Protein AF-A0AAN0M0V1-F1 (afdb_monomer_lite)

pLDDT: mean 94.38, std 4.89, range [58.16, 98.81]

Secondary structure (DSSP, 8-state):
-HHHIIIIIS--TT--SS-HHIIIIIHHHHHHHHHHHTTTTS-HHHHHHHHHHHHHH--TTPPTT-TTTTS--TTSTTSSHHHHHHHHHHHHHHHHHHT-HHHHHHHHHHHHGGGSPB-TTS-GGG---EEBTTS-EEETTTEE-IIIIIHHHHHHHHHHHHHHTTSTT--TTHHHHHHHIIIIIIGGGEETTEEPGGG-GGGGGSSS-THHHHHHHHHHHHHHHTTS-HHHHHHHHHHHHHHHT-TT----GGG-S-HHHHHHHHHHHH-TTS----SS-TT-EEEEGGGTEEEEE-SSEEEEEE---SSS-S---BTTBSTT-TTTTTTEEEEEETTS-GGGTSSHHHHHHS-GGG-TT------

Radius of gyration: 21.12 Å; chains: 1; bounding box: 50×57×55 Å

Structure (mmCIF, N/CA/C/O backbone):
data_AF-A0AAN0M0V1-F1
#
_entry.id   AF-A0AAN0M0V1-F1
#
loop_
_atom_site.group_PDB
_atom_site.id
_atom_site.type_symbol
_atom_site.label_atom_id
_atom_site.label_alt_id
_atom_site.label_comp_id
_atom_site.label_asym_id
_atom_site.label_entity_id
_atom_site.label_seq_id
_atom_site.pdbx_PDB_ins_code
_atom_site.Cartn_x
_atom_site.Cartn_y
_atom_site.Cartn_z
_atom_site.occupancy
_atom_site.B_iso_or_equiv
_atom_site.auth_seq_id
_atom_site.auth_comp_id
_atom_site.auth_asym_id
_atom_site.auth_atom_id
_atom_site.pdbx_PDB_model_num
ATOM 1 N N . MET A 1 1 ? 29.432 -3.070 -9.412 1.00 85.31 1 MET A N 1
ATOM 2 C CA . MET A 1 1 ? 28.165 -3.267 -10.153 1.00 85.31 1 MET A CA 1
ATOM 3 C C . MET A 1 1 ? 28.370 -4.119 -11.397 1.00 85.31 1 MET A C 1
ATOM 5 O O . MET A 1 1 ? 27.655 -5.103 -11.531 1.00 85.31 1 MET A O 1
ATOM 9 N N . SER A 1 2 ? 29.389 -3.843 -12.218 1.00 86.25 2 SER A N 1
ATOM 10 C CA . SER A 1 2 ? 29.684 -4.599 -13.449 1.00 86.25 2 SER A CA 1
ATOM 11 C C . SER A 1 2 ? 29.797 -6.113 -13.242 1.00 86.25 2 SER A C 1
ATOM 13 O O . SER A 1 2 ? 29.196 -6.871 -13.982 1.00 86.25 2 SER A O 1
ATOM 15 N N . TRP A 1 3 ? 30.439 -6.584 -12.164 1.00 92.12 3 TRP A N 1
ATOM 16 C CA . TRP A 1 3 ? 30.499 -8.029 -11.888 1.00 92.12 3 TRP A CA 1
ATOM 17 C C . TRP A 1 3 ? 29.115 -8.681 -11.708 1.00 92.12 3 TRP A C 1
ATOM 19 O O . TRP A 1 3 ? 28.883 -9.760 -12.244 1.00 92.12 3 TRP A O 1
ATOM 29 N N . ILE A 1 4 ? 28.187 -8.034 -10.986 1.00 89.31 4 ILE A N 1
ATOM 30 C CA . ILE A 1 4 ? 26.823 -8.561 -10.800 1.00 89.31 4 ILE A CA 1
ATOM 31 C C . ILE A 1 4 ? 26.070 -8.528 -12.130 1.00 89.31 4 ILE A C 1
ATOM 33 O O . ILE A 1 4 ? 25.460 -9.529 -12.506 1.00 89.31 4 ILE A O 1
ATOM 37 N N . HIS A 1 5 ? 26.157 -7.398 -12.838 1.00 86.88 5 HIS A N 1
ATOM 38 C CA . HIS A 1 5 ? 25.586 -7.226 -14.169 1.00 86.88 5 HIS A CA 1
ATOM 39 C C . HIS A 1 5 ? 26.026 -8.370 -15.094 1.00 86.88 5 HIS A C 1
ATOM 41 O O . HIS A 1 5 ? 25.202 -9.148 -15.572 1.00 86.88 5 HIS A O 1
ATOM 47 N N . ASP A 1 6 ? 27.335 -8.572 -15.223 1.00 88.38 6 ASP A N 1
ATOM 48 C CA . ASP A 1 6 ? 27.910 -9.485 -16.202 1.00 88.38 6 ASP A CA 1
ATOM 49 C C . ASP A 1 6 ? 27.754 -10.962 -15.855 1.00 88.38 6 ASP A C 1
ATOM 51 O O . ASP A 1 6 ? 27.831 -11.810 -16.747 1.00 88.38 6 ASP A O 1
ATOM 55 N N . LYS A 1 7 ? 27.604 -11.296 -14.571 1.00 88.88 7 LYS A N 1
ATOM 56 C CA . LYS A 1 7 ? 27.510 -12.688 -14.115 1.00 88.88 7 LYS A CA 1
ATOM 57 C C . LYS A 1 7 ? 26.082 -13.161 -13.883 1.00 88.88 7 LYS A C 1
ATOM 59 O O . LYS A 1 7 ? 25.850 -14.358 -14.015 1.00 88.88 7 LYS A O 1
ATOM 64 N N . TYR A 1 8 ? 25.153 -12.268 -13.537 1.00 87.44 8 TYR A N 1
ATOM 65 C CA . TYR A 1 8 ? 23.827 -12.671 -13.049 1.00 87.44 8 TYR A CA 1
ATOM 66 C C . TYR A 1 8 ? 22.642 -11.967 -13.708 1.00 87.44 8 TYR A C 1
ATOM 68 O O . TYR A 1 8 ? 21.514 -12.423 -13.497 1.00 87.44 8 TYR A O 1
ATOM 76 N N . LEU A 1 9 ? 22.862 -10.857 -14.423 1.00 87.94 9 LEU A N 1
ATOM 77 C CA . LEU A 1 9 ? 21.776 -10.019 -14.950 1.00 87.94 9 LEU A CA 1
ATOM 78 C C . LEU A 1 9 ? 21.810 -9.848 -16.473 1.00 87.94 9 LEU A C 1
ATOM 80 O O . LEU A 1 9 ? 20.766 -9.639 -17.068 1.00 87.94 9 LEU A O 1
ATOM 84 N N . LYS A 1 10 ? 22.976 -9.927 -17.122 1.00 85.31 10 LYS A N 1
ATOM 85 C CA . LYS A 1 10 ? 23.071 -9.643 -18.562 1.00 85.31 10 LYS A CA 1
ATOM 86 C C . LYS A 1 10 ? 22.408 -10.692 -19.459 1.00 85.31 10 LYS A C 1
ATOM 88 O O . LYS A 1 10 ? 22.041 -10.373 -20.581 1.00 85.31 10 LYS A O 1
ATOM 93 N N . ASP A 1 11 ? 22.321 -11.944 -19.003 1.00 87.06 11 ASP A N 1
ATOM 94 C CA . ASP A 1 11 ? 21.683 -13.021 -19.764 1.00 87.06 11 ASP A CA 1
ATOM 95 C C . ASP A 1 11 ? 20.179 -12.982 -19.502 1.00 87.06 11 ASP A C 1
ATOM 97 O O . ASP A 1 11 ? 19.660 -13.574 -18.549 1.00 87.06 11 ASP A O 1
ATOM 101 N N . THR A 1 12 ? 19.494 -12.192 -20.319 1.00 86.62 12 THR A N 1
ATOM 102 C CA . THR A 1 12 ? 18.047 -12.039 -20.260 1.00 86.62 12 THR A CA 1
ATOM 103 C C . THR A 1 12 ? 17.357 -13.146 -21.058 1.00 86.62 12 THR A C 1
ATOM 105 O O . THR A 1 12 ? 16.286 -13.580 -20.652 1.00 86.62 12 THR A O 1
ATOM 108 N N . ASP A 1 13 ? 17.959 -13.701 -22.110 1.00 83.94 13 ASP A N 1
ATOM 109 C CA . ASP A 1 13 ? 17.337 -14.728 -22.966 1.00 83.94 13 ASP A CA 1
ATOM 110 C C . ASP A 1 13 ? 16.922 -15.989 -22.193 1.00 83.94 13 ASP A C 1
ATOM 112 O O . ASP A 1 13 ? 15.852 -16.550 -22.436 1.00 83.94 13 ASP A O 1
ATOM 116 N N . SER A 1 14 ? 17.699 -16.375 -21.178 1.00 78.44 14 SER A N 1
ATOM 117 C CA . SER A 1 14 ? 17.381 -17.496 -20.278 1.00 78.44 14 SER A CA 1
ATOM 118 C C . SER A 1 14 ? 16.131 -17.278 -19.398 1.00 78.44 14 SER A C 1
ATOM 120 O O . SER A 1 14 ? 15.669 -18.202 -18.727 1.00 78.44 14 SER A O 1
ATOM 122 N N . GLY A 1 15 ? 15.563 -16.069 -19.388 1.00 75.50 15 GLY A N 1
ATOM 123 C CA . GLY A 1 15 ? 14.381 -15.702 -18.612 1.00 75.50 15 GLY A CA 1
ATOM 124 C C . GLY A 1 15 ? 14.623 -15.579 -17.111 1.00 75.50 15 GLY A C 1
ATOM 125 O O . GLY A 1 15 ? 15.706 -15.204 -16.659 1.00 75.50 15 GLY A O 1
ATOM 126 N N . TYR A 1 16 ? 13.578 -15.820 -16.314 1.00 76.25 16 TYR A N 1
ATOM 127 C CA . TYR A 1 16 ? 13.668 -15.704 -14.861 1.00 76.25 16 TYR A CA 1
ATOM 128 C C . TYR A 1 16 ? 14.221 -16.982 -14.236 1.00 76.25 16 TYR A C 1
ATOM 130 O O . TYR A 1 16 ? 13.683 -18.070 -14.421 1.00 76.25 16 TYR A O 1
ATOM 138 N N . TYR A 1 17 ? 15.229 -16.831 -13.380 1.00 73.81 17 TYR A N 1
ATOM 139 C CA . TYR A 1 17 ? 15.487 -17.810 -12.32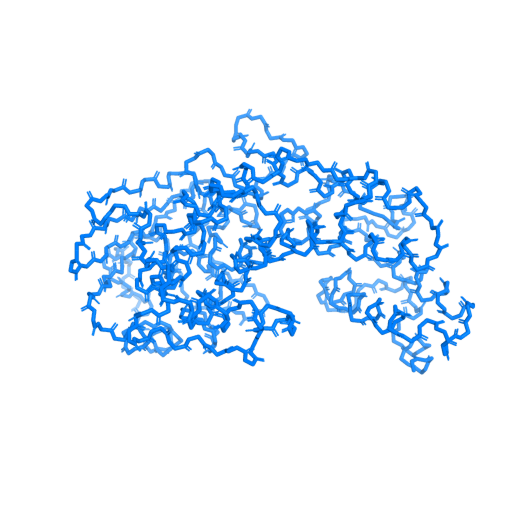9 1.00 73.81 17 TYR A CA 1
ATOM 140 C C . TYR A 1 17 ? 14.749 -17.389 -11.053 1.00 73.81 17 TYR A C 1
ATOM 142 O O . TYR A 1 17 ? 14.994 -16.294 -10.538 1.00 73.81 17 TYR A O 1
ATOM 150 N N . GLY A 1 18 ? 13.883 -18.262 -10.530 1.00 82.25 18 GLY A N 1
ATOM 151 C CA . GLY A 1 18 ? 13.120 -18.018 -9.305 1.00 82.25 18 GLY A CA 1
ATOM 152 C C . GLY A 1 18 ? 11.852 -17.189 -9.532 1.00 82.25 18 GLY A C 1
ATOM 153 O O . GLY A 1 18 ? 11.089 -17.449 -10.455 1.00 82.25 18 GLY A O 1
ATOM 154 N N . ASN A 1 19 ? 11.595 -16.222 -8.650 1.00 86.88 19 ASN A N 1
ATOM 155 C CA . ASN A 1 19 ? 10.392 -15.388 -8.687 1.00 86.88 19 ASN A CA 1
ATOM 156 C C . ASN A 1 19 ? 10.568 -14.209 -9.667 1.00 86.88 19 ASN A C 1
ATOM 158 O O . ASN A 1 19 ? 11.545 -13.466 -9.551 1.00 86.88 19 ASN A O 1
ATOM 162 N N . TRP A 1 20 ? 9.604 -14.011 -10.577 1.00 91.06 20 TRP A N 1
ATOM 163 C CA . TRP A 1 20 ? 9.549 -12.883 -11.523 1.00 91.06 20 TRP A CA 1
ATOM 164 C C . TRP A 1 20 ? 9.753 -11.530 -10.824 1.00 91.06 20 TRP A C 1
ATOM 166 O O . TRP A 1 20 ? 10.524 -10.696 -11.298 1.00 91.06 20 TRP A O 1
ATOM 176 N N . TYR A 1 21 ? 9.182 -11.369 -9.621 1.00 93.19 21 TYR A N 1
ATOM 177 C CA . TYR A 1 21 ? 9.270 -10.147 -8.820 1.00 93.19 21 TYR A CA 1
ATOM 178 C C . TYR A 1 21 ? 10.719 -9.703 -8.610 1.00 93.19 21 TYR A C 1
ATOM 180 O O . TYR A 1 21 ? 11.032 -8.516 -8.674 1.00 93.19 21 TYR A O 1
ATOM 188 N N . SER A 1 22 ? 11.639 -10.644 -8.380 1.00 92.00 22 SER A N 1
ATOM 189 C CA . SER A 1 22 ? 13.050 -10.316 -8.168 1.00 92.00 22 SER A CA 1
ATOM 190 C C . SER A 1 22 ? 13.689 -9.675 -9.401 1.00 92.00 22 SER A C 1
ATOM 192 O O . SER A 1 22 ? 14.596 -8.863 -9.243 1.00 92.00 22 SER A O 1
ATOM 194 N N . ARG A 1 23 ? 13.236 -10.032 -10.606 1.00 91.62 23 ARG A N 1
ATOM 195 C CA . ARG A 1 23 ? 13.814 -9.596 -11.884 1.00 91.62 23 ARG A CA 1
ATOM 196 C C . ARG A 1 23 ? 13.124 -8.360 -12.452 1.00 91.62 23 ARG A C 1
ATOM 198 O O . ARG A 1 23 ? 13.817 -7.521 -13.008 1.00 91.62 23 ARG A O 1
ATOM 205 N N . GLU A 1 24 ? 11.818 -8.218 -12.246 1.00 94.19 24 GLU A N 1
ATOM 206 C CA . GLU A 1 24 ? 11.030 -7.083 -12.757 1.00 94.19 24 GLU A CA 1
ATOM 207 C C . GLU A 1 24 ? 10.951 -5.906 -11.782 1.00 94.19 24 GLU A C 1
ATOM 209 O O . GLU A 1 24 ? 10.851 -4.757 -12.203 1.00 94.19 24 GLU A O 1
ATOM 214 N N . ILE A 1 25 ? 11.033 -6.173 -10.475 1.00 95.62 25 ILE A N 1
ATOM 215 C CA . ILE A 1 25 ? 10.789 -5.165 -9.436 1.00 95.62 25 ILE A CA 1
ATOM 216 C C . ILE A 1 25 ? 11.978 -5.065 -8.479 1.00 95.62 25 ILE A C 1
ATOM 218 O O . ILE A 1 25 ? 12.648 -4.036 -8.407 1.00 95.62 25 ILE A O 1
ATOM 222 N N . GLY A 1 26 ? 12.296 -6.149 -7.768 1.00 94.62 26 GLY A N 1
ATOM 223 C CA . GLY A 1 26 ? 13.250 -6.138 -6.658 1.00 94.62 26 GLY A CA 1
ATOM 224 C C . GLY A 1 26 ? 14.658 -5.669 -7.038 1.00 94.62 26 GLY A C 1
ATOM 225 O O . GLY A 1 26 ? 15.184 -4.734 -6.428 1.00 94.62 26 GLY A O 1
ATOM 226 N N . VAL A 1 27 ? 15.289 -6.304 -8.032 1.00 93.81 27 VAL A N 1
ATOM 227 C CA . VAL A 1 27 ? 16.611 -5.879 -8.522 1.00 93.81 27 VAL A CA 1
ATOM 228 C C . VAL A 1 27 ? 16.529 -4.516 -9.218 1.00 93.81 27 VAL A C 1
ATOM 230 O O . VAL A 1 27 ? 17.313 -3.644 -8.827 1.00 93.81 27 VAL A O 1
ATOM 233 N N . PRO A 1 28 ? 15.592 -4.270 -10.160 1.00 94.94 28 PRO A N 1
ATOM 234 C CA . PRO A 1 28 ? 15.507 -2.983 -10.840 1.00 94.94 28 PRO A CA 1
ATOM 235 C C . PRO A 1 28 ? 15.353 -1.780 -9.913 1.00 94.94 28 PRO A C 1
ATOM 237 O O . PRO A 1 28 ? 16.072 -0.799 -10.074 1.00 94.94 28 PRO A O 1
ATOM 240 N N . MET A 1 29 ? 14.500 -1.865 -8.890 1.00 95.06 29 MET A N 1
ATOM 241 C CA . MET A 1 29 ? 14.311 -0.768 -7.938 1.00 95.06 29 MET A CA 1
ATOM 242 C C . MET A 1 29 ? 15.585 -0.424 -7.162 1.00 95.06 29 MET A C 1
ATOM 244 O O . MET A 1 29 ? 15.839 0.745 -6.872 1.00 95.06 29 MET A O 1
ATOM 248 N N . ASN A 1 30 ? 16.381 -1.425 -6.781 1.00 94.75 30 ASN A N 1
ATOM 249 C CA . ASN A 1 30 ? 17.639 -1.181 -6.077 1.00 94.75 30 ASN A CA 1
ATOM 250 C C . ASN A 1 30 ? 18.708 -0.644 -7.030 1.00 94.75 30 ASN A C 1
ATOM 252 O O . ASN A 1 30 ? 19.395 0.320 -6.695 1.00 94.75 30 ASN A O 1
ATOM 256 N N . LEU A 1 31 ? 18.822 -1.230 -8.225 1.00 95.44 31 LEU A N 1
ATOM 257 C CA . LEU A 1 31 ? 19.802 -0.801 -9.214 1.00 95.44 31 LEU A CA 1
ATOM 258 C C . LEU A 1 31 ? 19.528 0.633 -9.674 1.00 95.44 31 LEU A C 1
ATOM 260 O O . LEU A 1 31 ? 20.431 1.456 -9.611 1.00 95.44 31 LEU A O 1
ATOM 264 N N . THR A 1 32 ? 18.288 0.980 -10.025 1.00 96.81 32 THR A N 1
ATOM 265 C CA . THR A 1 32 ? 17.914 2.343 -10.426 1.00 96.81 32 THR A CA 1
ATOM 266 C C . THR A 1 32 ? 18.221 3.381 -9.347 1.00 96.81 32 THR A C 1
ATOM 268 O O . THR A 1 32 ? 18.733 4.445 -9.681 1.00 96.81 32 THR A O 1
ATOM 271 N N . LYS A 1 33 ? 17.995 3.087 -8.058 1.00 94.69 33 LYS A N 1
ATOM 272 C CA . LYS A 1 33 ? 18.387 4.000 -6.965 1.00 94.69 33 LYS A CA 1
ATOM 273 C C . LYS A 1 33 ? 19.894 4.241 -6.934 1.00 94.69 33 LYS A C 1
ATOM 275 O O . LYS A 1 33 ? 20.322 5.382 -6.788 1.00 94.69 33 LYS A O 1
ATOM 280 N N . ILE A 1 34 ? 20.689 3.180 -7.084 1.00 95.31 34 ILE A N 1
ATOM 281 C CA . ILE A 1 34 ? 22.152 3.288 -7.116 1.00 95.31 34 ILE A CA 1
ATOM 282 C C . ILE A 1 34 ? 22.592 4.108 -8.333 1.00 95.31 34 ILE A C 1
ATOM 284 O O . ILE A 1 34 ? 23.383 5.035 -8.173 1.00 95.31 34 ILE A O 1
ATOM 288 N N . LEU A 1 35 ? 22.041 3.817 -9.518 1.00 95.69 35 LEU A N 1
ATOM 289 C CA . LEU A 1 35 ? 22.330 4.563 -10.745 1.00 95.69 35 LEU A CA 1
ATOM 290 C C . LEU A 1 35 ? 21.950 6.042 -10.610 1.00 95.69 35 LEU A C 1
ATOM 292 O O . LEU A 1 35 ? 22.702 6.891 -11.060 1.00 95.69 35 LEU A O 1
ATOM 296 N N . PHE A 1 36 ? 20.824 6.363 -9.966 1.00 95.44 36 PHE A N 1
ATOM 297 C CA . PHE A 1 36 ? 20.391 7.745 -9.750 1.00 95.44 36 PHE A CA 1
ATOM 298 C C . PHE A 1 36 ? 21.323 8.512 -8.802 1.00 95.44 36 PHE A C 1
ATOM 300 O O . PHE A 1 36 ? 21.733 9.631 -9.109 1.00 95.44 36 PHE A O 1
ATOM 307 N N . ILE A 1 37 ? 21.655 7.920 -7.647 1.00 95.12 37 ILE A N 1
ATOM 308 C CA . ILE A 1 37 ? 22.478 8.561 -6.607 1.00 95.12 37 ILE A CA 1
ATOM 309 C C . ILE A 1 37 ? 23.914 8.770 -7.096 1.00 95.12 37 ILE A C 1
ATOM 311 O O . ILE A 1 37 ? 24.507 9.809 -6.824 1.00 95.12 37 ILE A O 1
ATOM 315 N N . LEU A 1 38 ? 24.463 7.792 -7.817 1.00 96.06 38 LEU A N 1
ATOM 316 C CA . LEU A 1 38 ? 25.846 7.795 -8.294 1.00 96.06 38 LEU A CA 1
ATOM 317 C C . LEU A 1 38 ? 25.960 8.195 -9.772 1.00 96.06 38 LEU A C 1
ATOM 319 O O . LEU A 1 38 ? 26.980 7.920 -10.393 1.00 96.06 38 LEU A O 1
ATOM 323 N N . ARG A 1 39 ? 24.931 8.821 -10.356 1.00 94.50 39 ARG A N 1
ATOM 324 C CA . ARG A 1 39 ? 24.873 9.114 -11.802 1.00 94.50 39 ARG A CA 1
ATOM 325 C C . ARG A 1 39 ? 26.087 9.898 -12.321 1.00 94.50 39 ARG A C 1
ATOM 327 O O . ARG A 1 39 ? 26.483 9.701 -13.459 1.00 94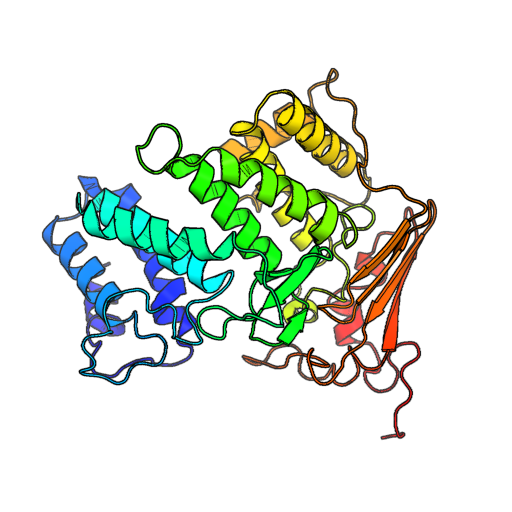.50 39 ARG A O 1
ATOM 334 N N . ASP A 1 40 ? 26.661 10.763 -11.483 1.00 94.25 40 ASP A N 1
ATOM 335 C CA . ASP A 1 40 ? 27.791 11.631 -11.837 1.00 94.25 40 ASP A CA 1
ATOM 336 C C . ASP A 1 40 ? 29.149 10.899 -11.668 1.00 94.25 40 ASP A C 1
ATOM 338 O O . ASP A 1 40 ? 30.181 11.395 -12.108 1.00 94.25 40 ASP A O 1
ATOM 342 N N . GLU A 1 41 ? 29.144 9.708 -11.053 1.00 95.44 41 GLU A N 1
ATOM 343 C CA . GLU A 1 41 ? 30.308 8.855 -10.742 1.00 95.44 41 GLU A CA 1
ATOM 344 C C . GLU A 1 41 ? 30.329 7.555 -11.578 1.00 95.44 41 GLU A C 1
ATOM 346 O O . GLU A 1 41 ? 31.244 6.737 -11.459 1.00 95.44 41 GLU A O 1
ATOM 351 N N . ILE A 1 42 ? 29.292 7.309 -12.384 1.00 94.00 42 ILE A N 1
ATOM 352 C CA . ILE A 1 42 ? 29.122 6.098 -13.192 1.00 94.00 42 ILE A CA 1
ATOM 353 C C . ILE A 1 42 ? 29.209 6.468 -14.671 1.00 94.00 42 ILE A C 1
ATOM 355 O O . ILE A 1 42 ? 28.589 7.429 -15.117 1.00 94.00 42 ILE A O 1
ATOM 359 N N . GLU A 1 43 ? 29.921 5.650 -15.447 1.00 94.06 43 GLU A N 1
ATOM 360 C CA . GLU A 1 43 ? 29.986 5.794 -16.902 1.00 94.06 43 GLU A CA 1
ATOM 361 C C . GLU A 1 43 ? 28.575 5.792 -17.531 1.00 94.06 43 GLU A C 1
ATOM 363 O O . GLU A 1 43 ? 27.805 4.851 -17.295 1.00 94.06 43 GLU A O 1
ATOM 368 N N . PRO A 1 44 ? 28.220 6.787 -18.368 1.00 93.75 44 PRO A N 1
ATOM 369 C CA . PRO A 1 44 ? 26.888 6.881 -18.978 1.00 93.75 44 PRO A CA 1
ATOM 370 C C . PRO A 1 44 ? 26.465 5.638 -19.778 1.00 93.75 44 PRO A C 1
ATOM 372 O O . PRO A 1 44 ? 25.283 5.285 -19.816 1.00 93.75 44 PRO A O 1
ATOM 375 N N . GLU A 1 45 ? 27.430 4.945 -20.388 1.00 94.19 45 GLU A N 1
ATOM 376 C CA . GLU A 1 45 ? 27.204 3.678 -21.094 1.00 94.19 45 GLU A CA 1
ATOM 377 C C . GLU A 1 45 ? 26.697 2.593 -20.134 1.00 94.19 45 GLU A C 1
ATOM 379 O O . GLU A 1 45 ? 25.679 1.961 -20.402 1.00 94.19 45 GLU A O 1
ATOM 384 N N . PHE A 1 46 ? 27.297 2.464 -18.945 1.00 94.56 46 PHE A N 1
ATOM 385 C CA . PHE A 1 46 ? 26.864 1.483 -17.946 1.00 94.56 46 PHE A CA 1
ATOM 386 C C . PHE A 1 46 ? 25.444 1.755 -17.427 1.00 94.56 46 PHE A C 1
ATOM 388 O O . PHE A 1 46 ? 24.700 0.814 -17.133 1.00 94.56 46 PHE A O 1
ATOM 395 N N . ILE A 1 47 ? 25.049 3.029 -17.315 1.00 95.06 47 ILE A N 1
ATOM 396 C CA . ILE A 1 47 ? 23.674 3.417 -16.961 1.00 95.06 47 ILE A CA 1
ATOM 397 C C . ILE A 1 47 ? 22.702 2.932 -18.044 1.00 95.06 47 ILE A C 1
ATOM 399 O O . ILE A 1 47 ? 21.696 2.292 -17.730 1.00 95.06 47 ILE A O 1
ATOM 403 N N . THR A 1 48 ? 23.023 3.210 -19.308 1.00 94.50 48 THR A N 1
ATOM 404 C CA . THR A 1 48 ? 22.189 2.852 -20.464 1.00 94.50 48 THR A CA 1
ATOM 405 C C . THR A 1 48 ? 22.061 1.336 -20.617 1.00 94.50 48 THR A C 1
ATOM 407 O O . THR A 1 48 ? 20.949 0.826 -20.772 1.00 94.50 48 THR A O 1
ATOM 410 N N . ASP A 1 49 ? 23.165 0.602 -20.482 1.00 94.56 49 ASP A N 1
ATOM 411 C CA . ASP A 1 49 ? 23.191 -0.862 -20.543 1.00 94.56 49 ASP A CA 1
ATOM 412 C C . ASP A 1 49 ? 22.389 -1.489 -19.404 1.00 94.56 49 ASP A C 1
ATOM 414 O O . ASP A 1 49 ? 21.571 -2.383 -19.623 1.00 94.56 49 ASP A O 1
ATOM 418 N N . SER A 1 50 ? 22.560 -0.975 -18.182 1.00 95.50 50 SER A N 1
ATOM 419 C CA . SER A 1 50 ? 21.811 -1.451 -17.016 1.00 95.50 50 SER A CA 1
ATOM 420 C C . SER A 1 50 ? 20.309 -1.257 -17.199 1.00 95.50 50 SER A C 1
ATOM 422 O O . SER A 1 50 ? 19.522 -2.133 -16.848 1.00 95.50 50 SER A O 1
ATOM 424 N N . ILE A 1 51 ? 19.899 -0.114 -17.746 1.00 96.06 51 ILE A N 1
ATOM 425 C CA . ILE A 1 51 ? 18.496 0.180 -18.035 1.00 96.06 51 ILE A CA 1
ATOM 426 C C . ILE A 1 51 ? 17.961 -0.733 -19.138 1.00 96.06 51 ILE A C 1
ATOM 428 O O . ILE A 1 51 ? 16.912 -1.336 -18.947 1.00 96.06 51 ILE A O 1
ATOM 432 N N . THR A 1 52 ? 18.706 -0.922 -20.225 1.00 94.75 52 THR A N 1
ATOM 433 C CA . THR A 1 52 ? 18.330 -1.835 -21.319 1.00 94.75 52 THR A CA 1
ATOM 434 C C . THR A 1 52 ? 18.167 -3.275 -20.824 1.00 94.75 52 THR A C 1
ATOM 436 O O . THR A 1 52 ? 17.222 -3.971 -21.194 1.00 94.75 52 THR A O 1
ATOM 439 N N . MET A 1 53 ? 19.052 -3.722 -19.930 1.00 94.00 53 MET A N 1
ATOM 440 C CA . MET A 1 53 ? 18.938 -5.022 -19.272 1.00 94.00 53 MET A CA 1
ATOM 441 C C . MET A 1 53 ? 17.665 -5.120 -18.420 1.00 94.00 53 MET A C 1
ATOM 443 O O . MET A 1 53 ? 16.964 -6.129 -18.489 1.00 94.00 53 MET A O 1
ATOM 447 N N . MET A 1 54 ? 17.337 -4.083 -17.640 1.00 95.12 54 MET A N 1
ATOM 448 C CA . MET A 1 54 ? 16.104 -4.060 -16.845 1.00 95.12 54 MET A CA 1
ATOM 449 C C . MET A 1 54 ? 14.858 -4.091 -17.737 1.00 95.12 54 MET A C 1
ATOM 451 O O . MET A 1 54 ? 13.916 -4.809 -17.413 1.00 95.12 54 MET A O 1
ATOM 455 N N . ASP A 1 55 ? 14.875 -3.392 -18.875 1.00 95.19 55 ASP A N 1
ATOM 456 C CA . ASP A 1 55 ? 13.788 -3.398 -19.863 1.00 95.19 55 ASP A CA 1
ATOM 457 C C . ASP A 1 55 ? 13.522 -4.826 -20.358 1.00 95.19 55 ASP A C 1
ATOM 459 O O . ASP A 1 55 ? 12.392 -5.303 -20.305 1.00 95.19 55 ASP A O 1
ATOM 463 N N . ALA A 1 56 ? 14.570 -5.564 -20.728 1.00 93.00 56 ALA A N 1
ATOM 464 C CA . ALA A 1 56 ? 14.460 -6.950 -21.191 1.00 93.00 56 ALA A CA 1
ATOM 465 C C . ALA A 1 56 ? 13.935 -7.945 -20.129 1.00 93.00 56 ALA A C 1
ATOM 467 O O . ALA A 1 56 ? 13.554 -9.080 -20.461 1.00 93.00 56 ALA A O 1
ATOM 468 N N . TYR A 1 57 ? 13.913 -7.547 -18.852 1.00 92.75 57 TYR A N 1
ATOM 469 C CA . TYR A 1 57 ? 13.267 -8.315 -17.793 1.00 92.75 57 TYR A CA 1
ATOM 470 C C . TYR A 1 57 ? 11.803 -7.949 -17.574 1.00 92.75 57 TYR A C 1
ATOM 472 O O . TYR A 1 57 ? 11.106 -8.818 -17.059 1.00 92.75 57 TYR A O 1
ATOM 480 N N . ILE A 1 58 ? 11.322 -6.772 -17.991 1.00 94.25 58 ILE A N 1
ATOM 481 C CA . ILE A 1 58 ? 9.894 -6.424 -17.939 1.00 94.25 58 ILE A CA 1
ATOM 482 C C . ILE A 1 58 ? 9.156 -7.219 -19.016 1.00 94.25 58 ILE A C 1
ATOM 484 O O . ILE A 1 58 ? 9.182 -6.861 -20.196 1.00 94.25 58 ILE A O 1
ATOM 488 N N . ARG A 1 59 ? 8.536 -8.331 -18.615 1.00 90.75 59 ARG A N 1
ATOM 489 C CA . ARG A 1 59 ? 7.817 -9.230 -19.533 1.00 90.75 59 ARG A CA 1
ATOM 490 C C . ARG A 1 59 ? 6.360 -9.370 -19.164 1.00 90.75 59 ARG A C 1
ATOM 492 O O . ARG A 1 59 ? 5.576 -9.692 -20.046 1.00 90.75 59 ARG A O 1
ATOM 499 N N . GLY A 1 60 ? 5.981 -9.181 -17.900 1.00 88.88 60 GLY A N 1
ATOM 500 C CA . GLY A 1 60 ? 4.657 -9.593 -17.448 1.00 88.88 60 GLY A CA 1
ATOM 501 C C . GLY A 1 60 ? 4.404 -11.073 -17.770 1.00 88.88 60 GLY A C 1
ATOM 502 O O . GLY A 1 60 ? 5.107 -11.952 -17.268 1.00 88.88 60 GLY A O 1
ATOM 503 N N . ASP A 1 61 ? 3.431 -11.347 -18.642 1.00 86.69 61 ASP A N 1
ATOM 504 C CA . ASP A 1 61 ? 3.082 -12.698 -19.112 1.00 86.69 61 ASP A CA 1
ATOM 505 C C . ASP A 1 61 ? 3.667 -13.051 -20.499 1.00 86.69 61 ASP A C 1
ATOM 507 O O . ASP A 1 61 ? 3.402 -14.126 -21.049 1.00 86.69 61 ASP A O 1
ATOM 511 N N . GLU A 1 62 ? 4.477 -12.164 -21.078 1.00 90.62 62 GLU A N 1
ATOM 512 C CA . GLU A 1 62 ? 4.997 -12.303 -22.435 1.00 90.62 62 GLU A CA 1
ATOM 513 C C . GLU A 1 62 ? 6.080 -13.383 -22.564 1.00 90.62 62 GLU A C 1
ATOM 515 O O . GLU A 1 62 ? 6.976 -13.539 -21.727 1.00 90.62 62 GLU A O 1
ATOM 520 N N . GLN A 1 63 ? 6.040 -14.108 -23.683 1.00 85.50 63 GLN A N 1
ATOM 521 C CA . GLN A 1 63 ? 7.089 -15.055 -24.062 1.00 85.50 63 GLN A CA 1
ATOM 5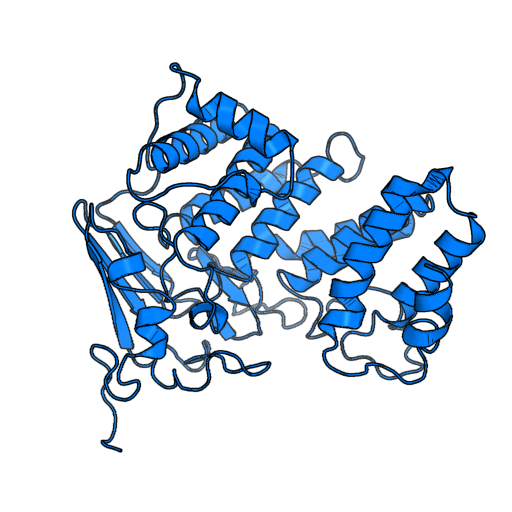22 C C . GLN A 1 63 ? 8.254 -14.337 -24.750 1.00 85.50 63 GLN A C 1
ATOM 524 O O . GLN A 1 63 ? 8.075 -13.302 -25.395 1.00 85.50 63 GLN A O 1
ATOM 529 N N . LEU A 1 64 ? 9.457 -14.915 -24.648 1.00 84.50 64 LEU A N 1
ATOM 530 C CA . LEU A 1 64 ? 10.655 -14.364 -25.285 1.00 84.50 64 LEU A CA 1
ATOM 531 C C . LEU A 1 64 ? 10.419 -14.135 -26.789 1.00 84.50 64 LEU A C 1
ATOM 533 O O . LEU A 1 64 ? 9.907 -15.011 -27.486 1.00 84.50 64 LEU A O 1
ATOM 537 N N . GLY A 1 65 ? 10.803 -12.954 -27.278 1.00 84.31 65 GLY A N 1
ATOM 538 C CA . GLY A 1 65 ? 10.577 -12.522 -28.661 1.00 84.31 65 GLY A CA 1
ATOM 539 C C . GLY A 1 65 ? 9.271 -11.753 -28.887 1.00 84.31 65 GLY A C 1
ATOM 540 O O . GLY A 1 65 ? 9.070 -11.238 -29.986 1.00 84.31 65 GLY A O 1
ATOM 541 N N . SER A 1 66 ? 8.404 -11.632 -27.875 1.00 90.50 66 SER A N 1
ATOM 542 C CA . SER A 1 66 ? 7.242 -10.743 -27.945 1.00 90.50 66 SER A CA 1
ATOM 543 C C . SER A 1 66 ? 7.680 -9.275 -28.055 1.00 90.50 66 SER A C 1
ATOM 545 O O . SER A 1 66 ? 8.553 -8.846 -27.296 1.00 90.50 66 SER A O 1
ATOM 547 N N . PRO A 1 67 ? 7.063 -8.472 -28.946 1.00 90.69 67 PRO A N 1
ATOM 548 C CA . PRO A 1 67 ? 7.340 -7.039 -29.045 1.00 90.69 67 PRO A CA 1
ATOM 549 C C . PRO A 1 67 ? 6.804 -6.238 -27.847 1.00 90.69 67 PRO A C 1
ATOM 551 O O . PRO A 1 67 ? 7.035 -5.035 -27.777 1.00 90.69 67 PRO A O 1
ATOM 554 N N . LEU A 1 68 ? 6.061 -6.884 -26.942 1.00 90.50 68 LEU A N 1
ATOM 555 C CA . LEU A 1 68 ? 5.511 -6.281 -25.729 1.00 90.50 68 LEU A CA 1
ATOM 556 C C . LEU A 1 68 ? 6.483 -6.358 -24.536 1.00 90.50 68 LEU A C 1
ATOM 558 O O . LEU A 1 68 ? 6.239 -5.720 -23.516 1.00 90.50 68 LEU A O 1
ATOM 562 N N . ILE A 1 69 ? 7.595 -7.097 -24.661 1.00 93.06 69 ILE A N 1
ATOM 563 C CA . ILE A 1 69 ? 8.693 -7.080 -23.682 1.00 93.06 69 ILE A CA 1
ATOM 564 C C . ILE A 1 69 ? 9.422 -5.735 -23.761 1.00 93.06 69 ILE A C 1
ATOM 566 O O . ILE A 1 69 ? 9.692 -5.234 -24.852 1.00 93.06 69 ILE A O 1
ATOM 570 N N . GLY A 1 70 ? 9.806 -5.186 -22.608 1.00 93.81 70 GLY A N 1
ATOM 571 C CA . GLY A 1 70 ? 10.553 -3.925 -22.527 1.00 93.81 70 GLY A CA 1
ATOM 572 C C . GLY A 1 70 ? 9.842 -2.838 -21.732 1.00 93.81 70 GLY A C 1
ATOM 573 O O . GLY A 1 70 ? 10.473 -1.877 -21.287 1.00 93.81 70 GLY A O 1
ATOM 574 N N . ASP A 1 71 ? 8.532 -2.975 -21.539 1.00 95.31 71 ASP A N 1
ATOM 575 C CA . ASP A 1 71 ? 7.703 -1.941 -20.936 1.00 95.31 71 ASP A CA 1
ATOM 576 C C . ASP A 1 71 ? 6.449 -2.529 -20.272 1.00 95.31 71 ASP A C 1
ATOM 578 O O . ASP A 1 71 ? 6.107 -3.697 -20.443 1.00 95.31 71 ASP A O 1
ATOM 582 N N . VAL A 1 72 ? 5.754 -1.702 -19.497 1.00 96.75 72 VAL A N 1
ATOM 583 C CA . VAL A 1 72 ? 4.477 -2.041 -18.874 1.00 96.75 72 VAL A CA 1
ATOM 584 C C . VAL A 1 72 ? 3.451 -2.407 -19.946 1.00 96.75 72 VAL A C 1
ATOM 586 O O . VAL A 1 72 ? 3.152 -1.608 -20.838 1.00 96.75 72 VAL A O 1
ATOM 589 N N . ASN A 1 73 ? 2.890 -3.603 -19.791 1.00 95.75 73 ASN A N 1
ATOM 590 C CA . ASN A 1 73 ? 1.689 -4.094 -20.458 1.00 95.75 73 ASN A CA 1
ATOM 591 C C . ASN A 1 73 ? 0.547 -4.173 -19.430 1.00 95.75 73 ASN A C 1
ATOM 593 O O . ASN A 1 73 ? 0.632 -4.997 -18.523 1.00 95.75 73 ASN A O 1
ATOM 597 N N . LEU A 1 74 ? -0.488 -3.336 -19.562 1.00 96.56 74 LEU A N 1
ATOM 598 C CA . LEU A 1 74 ? -1.624 -3.286 -18.627 1.00 96.56 74 LEU A CA 1
ATOM 599 C C . LEU A 1 74 ? -2.532 -4.526 -18.694 1.00 96.56 74 LEU A C 1
ATOM 601 O O . LEU A 1 74 ? -3.276 -4.772 -17.752 1.00 96.56 74 LEU A O 1
ATOM 605 N N . ASP A 1 75 ? -2.445 -5.319 -19.766 1.00 95.44 75 ASP A N 1
ATOM 606 C CA . ASP A 1 75 ? -3.165 -6.592 -19.895 1.00 95.44 75 ASP A CA 1
ATOM 607 C C . ASP A 1 75 ? -2.419 -7.767 -19.226 1.00 95.44 75 ASP A C 1
ATOM 609 O O . ASP A 1 75 ? -2.944 -8.879 -19.159 1.00 95.44 75 ASP A O 1
ATOM 613 N N . ALA A 1 76 ? -1.192 -7.553 -18.731 1.00 94.88 76 ALA A N 1
ATOM 614 C CA . ALA A 1 76 ? -0.414 -8.588 -18.052 1.00 94.88 76 ALA A CA 1
ATOM 615 C C . ALA A 1 76 ? -0.821 -8.734 -16.579 1.00 94.88 76 ALA A C 1
ATOM 617 O O . ALA A 1 76 ? -0.946 -7.751 -15.844 1.00 94.88 76 ALA A O 1
ATOM 618 N N . ARG A 1 77 ? -0.911 -9.977 -16.092 1.00 92.62 77 ARG A N 1
ATOM 619 C CA . ARG A 1 77 ? -1.346 -10.305 -14.723 1.00 92.62 77 ARG A CA 1
ATOM 620 C C . ARG A 1 77 ? -0.458 -9.689 -13.636 1.00 92.62 77 ARG A C 1
ATOM 622 O O . ARG A 1 77 ? -0.906 -9.476 -12.513 1.00 92.62 77 ARG A O 1
ATOM 629 N N . GLN A 1 78 ? 0.818 -9.469 -13.931 1.00 92.81 78 GLN A N 1
ATOM 630 C CA . GLN A 1 78 ? 1.828 -8.952 -13.006 1.00 92.81 78 GLN A CA 1
ATOM 631 C C . GLN A 1 78 ? 1.759 -7.427 -12.861 1.00 92.81 78 GLN A C 1
ATOM 633 O O . GLN A 1 78 ? 2.191 -6.897 -11.836 1.00 92.81 78 GLN A O 1
ATOM 638 N N . HIS A 1 79 ? 1.250 -6.720 -13.871 1.00 96.62 79 HIS A N 1
ATOM 639 C CA . HIS A 1 79 ? 1.357 -5.267 -14.004 1.00 96.62 79 HIS A CA 1
ATOM 640 C C . HIS A 1 79 ? 0.097 -4.549 -13.516 1.00 96.62 79 HIS A C 1
ATOM 642 O O . HIS A 1 79 ? -0.484 -3.721 -14.211 1.00 96.62 79 HIS A O 1
ATOM 648 N N . THR A 1 80 ? -0.320 -4.853 -12.290 1.00 97.38 80 THR A N 1
ATOM 649 C CA . THR A 1 80 ? -1.544 -4.315 -11.683 1.00 97.38 80 THR A CA 1
ATOM 650 C C . THR A 1 80 ? -1.302 -3.877 -10.236 1.00 97.38 80 THR A C 1
ATOM 652 O O . THR A 1 80 ? -0.321 -4.281 -9.599 1.00 97.38 80 THR A O 1
ATOM 655 N N . GLY A 1 81 ? -2.200 -3.053 -9.687 1.00 97.25 81 GLY A N 1
ATOM 656 C CA . GLY A 1 81 ? -2.185 -2.661 -8.274 1.00 97.25 81 GLY A CA 1
ATOM 657 C C . GLY A 1 81 ? -0.821 -2.152 -7.791 1.00 97.25 81 GLY A C 1
ATOM 658 O O . GLY A 1 81 ? -0.173 -1.337 -8.450 1.00 97.25 81 GLY A O 1
ATOM 659 N N . ALA A 1 82 ? -0.352 -2.643 -6.641 1.00 97.69 82 ALA A N 1
ATOM 660 C CA . ALA A 1 82 ? 0.917 -2.184 -6.074 1.00 97.69 82 ALA A CA 1
ATOM 661 C C . ALA A 1 82 ? 2.130 -2.545 -6.951 1.00 97.69 82 ALA A C 1
ATOM 663 O O . ALA A 1 82 ? 3.061 -1.746 -7.056 1.00 97.69 82 ALA A O 1
ATOM 664 N N . ASN A 1 83 ? 2.106 -3.696 -7.634 1.00 98.06 83 ASN A N 1
ATOM 665 C CA . ASN A 1 83 ? 3.188 -4.085 -8.542 1.00 98.06 83 ASN A CA 1
ATOM 666 C C . ASN A 1 83 ? 3.314 -3.089 -9.699 1.00 98.06 83 ASN A C 1
ATOM 668 O O . ASN A 1 83 ? 4.425 -2.669 -10.022 1.00 98.06 83 ASN A O 1
ATOM 672 N N . LEU A 1 84 ? 2.181 -2.658 -10.271 1.00 98.44 84 LEU A N 1
ATOM 673 C CA . LEU A 1 84 ? 2.172 -1.628 -11.307 1.00 98.44 84 LEU A CA 1
ATOM 674 C C . LEU A 1 84 ? 2.836 -0.350 -10.801 1.00 98.44 84 LEU A C 1
ATOM 676 O O . LEU A 1 84 ? 3.716 0.169 -11.478 1.00 98.44 84 LEU A O 1
ATOM 680 N N . THR A 1 85 ? 2.476 0.110 -9.597 1.00 98.00 85 THR A N 1
ATOM 681 C CA . THR A 1 85 ? 3.069 1.325 -9.016 1.00 98.00 85 THR A CA 1
ATOM 682 C C . THR A 1 85 ? 4.575 1.215 -8.786 1.00 98.00 85 THR A C 1
ATOM 684 O O . THR A 1 85 ? 5.292 2.192 -8.994 1.00 98.00 85 THR A O 1
ATOM 687 N N . ASP A 1 86 ? 5.086 0.052 -8.371 1.00 98.06 86 ASP A N 1
ATOM 688 C CA . ASP A 1 86 ? 6.527 -0.149 -8.192 1.00 98.06 86 ASP A CA 1
ATOM 689 C C . ASP A 1 86 ? 7.267 -0.115 -9.543 1.00 98.06 86 ASP A C 1
ATOM 691 O O . ASP A 1 86 ? 8.297 0.556 -9.663 1.00 98.06 86 ASP A O 1
ATOM 695 N N . ILE A 1 87 ? 6.729 -0.789 -10.569 1.00 98.25 87 ILE A N 1
ATOM 696 C CA . ILE A 1 87 ? 7.326 -0.843 -11.913 1.00 98.25 87 ILE A CA 1
ATOM 697 C C . ILE A 1 87 ? 7.318 0.542 -12.564 1.00 98.25 87 ILE A C 1
ATOM 699 O O . ILE A 1 87 ? 8.358 1.015 -13.028 1.00 98.25 87 ILE A O 1
ATOM 703 N N . THR A 1 88 ? 6.169 1.219 -12.587 1.00 98.44 88 THR A N 1
ATOM 704 C CA . THR A 1 88 ? 6.028 2.529 -13.237 1.00 98.44 88 THR A CA 1
ATOM 705 C C . THR A 1 88 ? 6.820 3.608 -12.518 1.00 98.44 88 THR A C 1
ATOM 707 O O . THR A 1 88 ? 7.495 4.396 -13.173 1.00 98.44 88 THR A O 1
ATOM 710 N N . PHE A 1 89 ? 6.853 3.616 -11.184 1.00 97.88 89 PHE A N 1
ATOM 711 C CA . PHE A 1 89 ? 7.714 4.549 -10.461 1.00 97.88 89 PHE A CA 1
ATOM 712 C C . PHE A 1 89 ? 9.189 4.332 -10.809 1.00 97.88 89 PHE A C 1
ATOM 714 O O . PHE A 1 89 ? 9.919 5.294 -11.045 1.00 97.88 89 PHE A O 1
ATOM 721 N N . ASN A 1 90 ? 9.632 3.076 -10.910 1.00 97.88 90 ASN A N 1
ATOM 722 C CA . ASN A 1 90 ? 10.993 2.782 -11.338 1.00 97.88 90 ASN A CA 1
ATOM 723 C C . ASN A 1 90 ? 11.263 3.290 -12.765 1.00 97.88 90 ASN A C 1
ATOM 725 O O . ASN A 1 90 ? 12.306 3.894 -13.022 1.00 97.88 90 ASN A O 1
ATOM 729 N N . ARG A 1 91 ? 10.295 3.122 -13.674 1.00 98.12 91 ARG A N 1
ATOM 730 C CA . ARG A 1 91 ? 10.348 3.632 -15.053 1.00 98.12 91 ARG A CA 1
ATOM 731 C C . ARG A 1 91 ? 10.440 5.158 -15.110 1.00 98.12 91 ARG A C 1
ATOM 733 O O . ARG A 1 91 ? 11.236 5.667 -15.897 1.00 98.12 91 ARG A O 1
ATOM 740 N N . ILE A 1 92 ? 9.694 5.872 -14.263 1.00 98.25 92 ILE A N 1
ATOM 741 C CA . ILE A 1 92 ? 9.751 7.338 -14.135 1.00 98.25 92 ILE A CA 1
ATOM 742 C C . ILE A 1 92 ? 11.169 7.776 -13.758 1.00 98.25 92 ILE A C 1
ATOM 744 O O . ILE A 1 92 ? 11.753 8.620 -14.437 1.00 98.25 92 ILE A O 1
ATOM 748 N N . ILE A 1 93 ? 11.762 7.165 -12.726 1.00 97.50 93 ILE A N 1
ATOM 749 C CA . ILE A 1 93 ? 13.126 7.507 -12.299 1.00 97.50 93 ILE A CA 1
ATOM 750 C C . ILE A 1 93 ? 14.150 7.169 -13.389 1.00 97.50 93 ILE A C 1
ATOM 752 O O . ILE A 1 93 ? 15.027 7.979 -13.672 1.00 97.50 93 ILE A O 1
ATOM 756 N N . GLN A 1 94 ? 14.032 6.014 -14.048 1.00 97.75 94 GLN A N 1
ATOM 757 C CA . GLN A 1 94 ? 14.913 5.648 -15.163 1.00 97.75 94 GLN A CA 1
ATOM 758 C C . GLN A 1 94 ? 14.825 6.644 -16.324 1.00 97.75 94 GLN A C 1
ATOM 760 O O . GLN A 1 94 ? 15.859 7.032 -16.857 1.00 97.75 94 GLN A O 1
ATOM 765 N N . GLY A 1 95 ? 13.617 7.085 -16.690 1.00 97.06 95 GLY A N 1
ATOM 766 C CA . GLY A 1 95 ? 13.422 8.113 -17.713 1.00 97.06 95 GLY A CA 1
ATOM 767 C C . GLY A 1 95 ? 14.024 9.458 -17.309 1.00 97.06 95 GLY A C 1
ATOM 768 O O . GLY A 1 95 ? 14.670 10.106 -18.128 1.00 97.06 95 GLY A O 1
ATOM 769 N N . ALA A 1 96 ? 13.909 9.841 -16.034 1.00 95.69 96 ALA A N 1
ATOM 770 C CA . ALA A 1 96 ? 14.544 11.047 -15.511 1.00 95.69 96 ALA A CA 1
ATOM 771 C C . ALA A 1 96 ? 16.083 10.982 -15.567 1.00 95.69 96 ALA A C 1
ATOM 773 O O . ALA A 1 96 ? 16.714 11.977 -15.913 1.00 95.69 96 ALA A O 1
ATOM 774 N N . ILE A 1 97 ? 16.691 9.820 -15.282 1.00 95.44 97 ILE A N 1
ATOM 775 C CA . ILE A 1 97 ? 18.151 9.619 -15.386 1.00 95.44 97 ILE A CA 1
ATOM 776 C C . ILE A 1 97 ? 18.627 9.793 -16.834 1.00 95.44 97 ILE A C 1
ATOM 778 O O . ILE A 1 97 ? 19.667 10.404 -17.065 1.00 95.44 97 ILE A O 1
ATOM 782 N N . THR A 1 98 ? 17.889 9.254 -17.807 1.00 94.81 98 THR A N 1
ATOM 783 C CA . THR A 1 98 ? 18.310 9.229 -19.218 1.00 94.81 98 THR A CA 1
ATOM 784 C C . THR A 1 98 ? 17.781 10.397 -20.049 1.00 94.81 98 THR A C 1
ATOM 786 O O . THR A 1 98 ? 18.084 10.480 -21.236 1.00 94.81 98 THR A O 1
ATOM 789 N N . GLY A 1 99 ? 16.962 11.280 -19.470 1.00 94.69 99 GLY A N 1
ATOM 790 C CA . GLY A 1 99 ? 16.253 12.326 -20.215 1.00 94.69 99 GLY A CA 1
ATOM 791 C C . GLY A 1 99 ? 15.191 11.787 -21.186 1.00 94.69 99 GLY A C 1
ATOM 792 O O . GLY A 1 99 ? 14.824 12.473 -22.140 1.00 94.69 99 GLY A O 1
ATOM 793 N N . ASP A 1 100 ? 14.695 10.565 -20.970 1.00 97.12 100 ASP A N 1
ATOM 794 C CA . ASP A 1 100 ? 13.669 9.940 -21.810 1.00 97.12 100 ASP A CA 1
ATOM 795 C C . ASP A 1 100 ? 12.267 10.373 -21.363 1.00 97.12 100 ASP A C 1
ATOM 797 O O . ASP A 1 100 ? 11.604 9.724 -20.551 1.00 97.12 100 ASP A O 1
ATOM 801 N N . VAL A 1 101 ? 11.814 11.497 -21.919 1.00 97.81 101 VAL A N 1
ATOM 802 C CA . VAL A 1 101 ? 10.495 12.078 -21.629 1.00 97.81 101 VAL A CA 1
ATOM 803 C C . VAL A 1 101 ? 9.358 11.121 -22.000 1.00 97.81 101 VAL A C 1
ATOM 805 O O . VAL A 1 101 ? 8.389 11.033 -21.256 1.00 97.81 101 VAL A O 1
ATOM 808 N N . LYS A 1 102 ? 9.483 10.344 -23.088 1.00 97.88 102 LYS A N 1
ATOM 809 C CA . LYS A 1 102 ? 8.421 9.420 -23.529 1.00 97.88 102 LYS A CA 1
ATOM 810 C C . LYS A 1 102 ? 8.218 8.281 -22.538 1.00 97.88 102 LYS A C 1
ATOM 812 O O . LYS A 1 102 ? 7.085 7.873 -22.290 1.00 97.88 102 LYS A O 1
ATOM 817 N N . ARG A 1 103 ? 9.311 7.778 -21.963 1.00 97.81 103 ARG A N 1
ATOM 818 C CA . ARG A 1 103 ? 9.257 6.791 -20.884 1.00 97.81 103 ARG A CA 1
ATOM 819 C C . ARG A 1 103 ? 8.571 7.350 -19.647 1.00 97.81 103 ARG A C 1
ATOM 821 O O . ARG A 1 103 ? 7.749 6.650 -19.065 1.00 97.81 103 ARG A O 1
ATOM 828 N N . VAL A 1 104 ? 8.885 8.588 -19.259 1.00 98.44 104 VAL A N 1
ATOM 829 C CA . VAL A 1 104 ? 8.203 9.245 -18.134 1.00 98.44 104 VAL A CA 1
ATOM 830 C C . VAL A 1 104 ? 6.715 9.418 -18.443 1.00 98.44 104 VAL A C 1
ATOM 832 O O . VAL A 1 104 ? 5.896 8.986 -17.639 1.00 98.44 104 VAL A O 1
ATOM 835 N N . ASP A 1 105 ? 6.360 9.939 -19.623 1.00 98.25 105 ASP A N 1
ATOM 836 C CA . ASP A 1 105 ? 4.970 10.126 -20.062 1.00 98.25 105 ASP A CA 1
ATOM 837 C C . ASP A 1 105 ? 4.162 8.828 -19.961 1.00 98.25 105 ASP A C 1
ATOM 839 O O . ASP A 1 105 ? 3.093 8.796 -19.346 1.00 98.25 105 ASP A O 1
ATOM 843 N N . LYS A 1 106 ? 4.676 7.742 -20.552 1.00 98.00 106 LYS A N 1
ATOM 844 C CA . LYS A 1 106 ? 3.991 6.448 -20.541 1.00 98.00 106 LYS A CA 1
ATOM 845 C C . LYS A 1 106 ? 3.899 5.881 -19.127 1.00 98.00 106 LYS A C 1
ATOM 847 O O . LYS A 1 106 ? 2.822 5.462 -18.723 1.00 98.00 106 LYS A O 1
ATOM 852 N N . ALA A 1 107 ? 4.990 5.904 -18.362 1.00 98.31 107 ALA A N 1
ATOM 853 C CA . ALA A 1 107 ? 5.001 5.358 -17.010 1.00 98.31 107 ALA A CA 1
ATOM 854 C C . ALA A 1 107 ? 4.051 6.109 -16.067 1.00 98.31 107 ALA A C 1
ATOM 856 O O . ALA A 1 107 ? 3.347 5.471 -15.290 1.00 98.31 107 ALA A O 1
ATOM 857 N N . VAL A 1 108 ? 3.984 7.442 -16.163 1.00 98.00 108 VAL A N 1
ATOM 858 C CA . VAL A 1 108 ? 2.989 8.247 -15.442 1.00 98.00 108 VAL A CA 1
ATOM 859 C C . VAL A 1 108 ? 1.586 7.834 -15.871 1.00 98.00 108 VAL A C 1
ATOM 861 O O . VAL A 1 108 ? 0.778 7.497 -15.013 1.00 98.00 108 VAL A O 1
ATOM 864 N N . LYS A 1 109 ? 1.297 7.801 -17.179 1.00 97.19 109 LYS A N 1
ATOM 865 C CA . LYS A 1 109 ? -0.029 7.432 -17.697 1.00 97.19 109 LYS A CA 1
ATOM 866 C C . LYS A 1 109 ? -0.479 6.052 -17.211 1.00 97.19 109 LYS A C 1
ATOM 868 O O . LYS A 1 109 ? -1.608 5.914 -16.749 1.00 97.19 109 LYS A O 1
ATOM 873 N N . ASP A 1 110 ? 0.399 5.058 -17.288 1.00 97.75 110 ASP A N 1
ATOM 874 C CA . ASP A 1 110 ? 0.113 3.698 -16.835 1.00 97.75 110 ASP A CA 1
ATOM 875 C C . ASP A 1 110 ? -0.070 3.663 -15.314 1.00 97.75 110 ASP A C 1
ATOM 877 O O . ASP A 1 110 ? -1.008 3.038 -14.825 1.00 97.75 110 ASP A O 1
ATOM 881 N N . MET A 1 111 ? 0.751 4.393 -14.549 1.00 97.25 111 MET A N 1
ATOM 882 C CA . MET A 1 111 ? 0.582 4.501 -13.098 1.00 97.25 111 MET A CA 1
ATOM 883 C C . MET A 1 111 ? -0.758 5.128 -12.720 1.00 97.25 111 MET A C 1
ATOM 885 O O . MET A 1 111 ? -1.375 4.666 -11.768 1.00 97.25 111 MET A O 1
ATOM 889 N N . MET A 1 112 ? -1.237 6.133 -13.461 1.00 95.38 112 MET A N 1
ATOM 890 C CA . MET A 1 112 ? -2.509 6.799 -13.156 1.00 95.38 112 MET A CA 1
ATOM 891 C C . MET A 1 112 ? -3.716 5.857 -13.228 1.00 95.38 112 MET A C 1
ATOM 893 O O . MET A 1 112 ? -4.733 6.120 -12.591 1.00 95.38 112 MET A O 1
ATOM 897 N N . THR A 1 113 ? -3.605 4.718 -13.916 1.00 95.88 113 THR A N 1
ATOM 898 C CA . THR A 1 113 ? -4.689 3.726 -13.964 1.00 95.88 113 THR A CA 1
ATOM 899 C C . THR A 1 113 ? -5.035 3.136 -12.593 1.00 95.88 113 THR A C 1
ATOM 901 O O . THR A 1 113 ? -6.186 2.761 -12.386 1.00 95.88 113 THR A O 1
ATOM 904 N N . VAL A 1 114 ? -4.106 3.128 -11.624 1.00 96.25 114 VAL A N 1
ATOM 905 C CA . VAL A 1 114 ? -4.368 2.616 -10.261 1.00 96.25 114 VAL A CA 1
ATOM 906 C C . VAL A 1 114 ? -5.287 3.517 -9.435 1.00 96.25 114 VAL A C 1
ATOM 908 O O . VAL A 1 114 ? -5.768 3.095 -8.387 1.00 96.25 114 VAL A O 1
ATOM 911 N N . PHE A 1 115 ? -5.509 4.759 -9.876 1.00 95.56 115 PHE A N 1
ATOM 912 C CA . PHE A 1 115 ? -6.432 5.689 -9.225 1.00 95.56 115 PHE A CA 1
ATOM 913 C C . PHE A 1 115 ? -7.884 5.467 -9.649 1.00 95.56 115 PHE A C 1
ATOM 915 O O . PHE A 1 115 ? -8.792 5.995 -9.006 1.00 95.56 115 PHE A O 1
ATOM 922 N N . ASN A 1 116 ? -8.120 4.671 -10.696 1.00 94.69 116 ASN A N 1
ATOM 923 C CA . ASN A 1 116 ? -9.469 4.291 -11.080 1.00 94.69 116 ASN A CA 1
ATOM 924 C C . ASN A 1 116 ? -10.067 3.378 -10.007 1.00 94.69 116 ASN A C 1
ATOM 926 O O . ASN A 1 116 ? -9.463 2.383 -9.605 1.00 94.69 116 ASN A O 1
ATOM 930 N N . THR A 1 117 ? -11.274 3.716 -9.556 1.00 96.25 117 THR A N 1
ATOM 931 C CA . THR A 1 117 ? -12.040 2.827 -8.678 1.00 96.25 117 THR A CA 1
ATOM 932 C C . THR A 1 117 ? -12.418 1.577 -9.465 1.00 96.25 117 THR A C 1
ATOM 934 O O . THR A 1 117 ? -12.926 1.684 -10.580 1.00 96.25 117 THR A O 1
ATOM 937 N N . ILE A 1 118 ? -12.175 0.398 -8.896 1.00 98.06 118 ILE A N 1
ATOM 938 C CA . ILE A 1 118 ? -12.523 -0.866 -9.539 1.00 98.06 118 ILE A CA 1
ATOM 939 C C . ILE A 1 118 ? -14.045 -1.053 -9.507 1.00 98.06 118 ILE A C 1
ATOM 941 O O . ILE A 1 118 ? -14.641 -1.165 -8.432 1.00 98.06 118 ILE A O 1
ATOM 945 N N . ASP A 1 119 ? -14.660 -1.130 -10.690 1.00 97.44 119 ASP A N 1
ATOM 946 C CA . ASP A 1 119 ? -16.044 -1.576 -10.860 1.00 97.44 119 ASP A CA 1
ATOM 947 C C . ASP A 1 119 ? -16.050 -3.071 -11.221 1.00 97.44 119 ASP A C 1
ATOM 949 O O . ASP A 1 119 ? -15.619 -3.439 -12.318 1.00 97.44 119 ASP A O 1
ATOM 953 N N . PRO A 1 120 ? -16.553 -3.962 -10.347 1.00 95.31 120 PRO A N 1
ATOM 954 C CA . PRO A 1 120 ? -16.615 -5.393 -10.639 1.00 95.31 120 PRO A CA 1
ATOM 955 C C . PRO A 1 120 ? -17.489 -5.741 -11.857 1.00 95.31 120 PRO A C 1
ATOM 957 O O . PRO A 1 120 ? -17.415 -6.872 -12.339 1.00 95.31 120 PRO A O 1
ATOM 960 N N . ASN A 1 121 ? -18.320 -4.813 -12.343 1.00 96.00 121 ASN A N 1
ATOM 961 C CA . ASN A 1 121 ? -19.169 -4.999 -13.518 1.00 96.00 121 ASN A CA 1
ATOM 962 C C . ASN A 1 121 ? -18.555 -4.438 -14.813 1.00 96.00 121 ASN A C 1
ATOM 964 O O . ASN A 1 121 ? -19.074 -4.743 -15.886 1.00 96.00 121 ASN A O 1
ATOM 968 N N . ASP A 1 122 ? -17.474 -3.656 -14.727 1.00 97.25 122 ASP A N 1
ATOM 969 C CA . ASP A 1 122 ? -16.800 -3.032 -15.875 1.00 97.25 122 ASP A CA 1
ATOM 970 C C . ASP A 1 122 ? -15.275 -2.984 -15.669 1.00 97.25 122 ASP A C 1
ATOM 972 O O . ASP A 1 122 ? -14.640 -1.930 -15.553 1.00 97.25 122 ASP A O 1
ATOM 976 N N . LEU A 1 123 ? -14.673 -4.173 -15.576 1.00 96.94 123 LEU A N 1
ATOM 977 C CA . LEU A 1 123 ? -13.238 -4.320 -15.350 1.00 96.94 123 LEU A CA 1
ATOM 978 C C . LEU A 1 123 ? -12.434 -3.836 -16.561 1.00 96.94 123 LEU A C 1
ATOM 980 O O . LEU A 1 123 ? -12.510 -4.406 -17.652 1.00 96.94 123 LEU A O 1
ATOM 984 N N . GLN A 1 124 ? -11.566 -2.855 -16.334 1.00 97.06 124 GLN A N 1
ATOM 985 C CA . GLN A 1 124 ? -10.601 -2.399 -17.330 1.00 97.06 124 GLN A CA 1
ATOM 986 C C . GLN A 1 124 ? -9.402 -3.352 -17.352 1.00 97.06 124 GLN A C 1
ATOM 988 O O . GLN A 1 124 ? -8.865 -3.688 -16.297 1.00 97.06 124 GLN A O 1
ATOM 993 N N . HIS A 1 125 ? -9.002 -3.824 -18.537 1.00 94.94 125 HIS A N 1
ATOM 994 C CA . HIS A 1 125 ? -7.918 -4.810 -18.708 1.00 94.94 125 HIS A CA 1
ATOM 995 C C . HIS A 1 125 ? -8.107 -6.112 -17.893 1.00 94.94 125 HIS A C 1
ATOM 997 O O . HIS A 1 125 ? -7.153 -6.824 -17.596 1.00 94.94 125 HIS A O 1
ATOM 1003 N N . GLY A 1 126 ? -9.345 -6.427 -17.482 1.00 94.94 126 GLY A N 1
ATOM 1004 C CA . GLY A 1 126 ? -9.628 -7.557 -16.587 1.00 94.94 126 GLY A CA 1
ATOM 1005 C C . GLY A 1 126 ? -9.033 -7.414 -15.177 1.00 94.94 126 GLY A C 1
ATOM 1006 O O . GLY A 1 126 ? -8.961 -8.399 -14.442 1.00 94.94 126 GLY A O 1
ATOM 1007 N N . VAL A 1 127 ? -8.602 -6.210 -14.790 1.00 96.50 127 VAL A N 1
ATOM 1008 C CA . VAL A 1 127 ? -7.911 -5.946 -13.526 1.00 96.50 127 VAL A CA 1
ATOM 1009 C C . VAL A 1 127 ? -8.908 -5.796 -12.387 1.00 96.50 127 VAL A C 1
ATOM 1011 O O . VAL A 1 127 ? -9.724 -4.881 -12.377 1.00 96.50 127 VAL A O 1
ATOM 1014 N N . THR A 1 128 ? -8.792 -6.661 -11.383 1.00 97.44 128 THR A N 1
ATOM 1015 C CA . THR A 1 128 ? -9.541 -6.572 -10.118 1.00 97.44 128 THR A CA 1
ATOM 1016 C C . THR A 1 128 ? -8.703 -6.018 -8.960 1.00 97.44 128 THR A C 1
ATOM 1018 O O . THR A 1 128 ? -9.223 -5.831 -7.859 1.00 97.44 128 THR A O 1
ATOM 1021 N N . ASP A 1 129 ? -7.412 -5.767 -9.189 1.00 98.38 129 ASP A N 1
ATOM 1022 C CA . ASP A 1 129 ? -6.469 -5.288 -8.178 1.00 98.38 129 ASP A CA 1
ATOM 1023 C C . ASP A 1 129 ? -6.562 -3.766 -8.037 1.00 98.38 129 ASP A C 1
ATOM 1025 O O . ASP A 1 129 ? -6.267 -3.034 -8.981 1.00 98.38 129 ASP A O 1
ATOM 1029 N N . GLY A 1 130 ? -6.934 -3.283 -6.852 1.00 98.19 130 GLY A N 1
ATOM 1030 C CA . GLY A 1 130 ? -7.125 -1.860 -6.586 1.00 98.19 130 GLY A CA 1
ATOM 1031 C C . GLY A 1 130 ? -8.156 -1.579 -5.497 1.00 98.19 130 GLY A C 1
ATOM 1032 O O . GLY A 1 130 ? -8.611 -2.485 -4.791 1.00 98.19 130 GLY A O 1
ATOM 1033 N N . PHE A 1 131 ? -8.502 -0.298 -5.359 1.00 98.38 131 PHE A N 1
ATOM 1034 C CA . PHE A 1 131 ? -9.542 0.171 -4.446 1.00 98.38 131 PHE A CA 1
ATOM 1035 C C . PHE A 1 131 ? -10.925 0.111 -5.089 1.00 98.38 131 PHE A C 1
ATOM 1037 O O . PHE A 1 131 ? -11.102 0.478 -6.247 1.00 98.38 131 PHE A O 1
ATOM 1044 N N . TYR A 1 132 ? -11.909 -0.303 -4.301 1.00 98.50 132 TYR A N 1
ATOM 1045 C CA . TYR A 1 132 ? -13.312 -0.370 -4.688 1.00 98.50 132 TYR A CA 1
ATOM 1046 C C . TYR A 1 132 ? -14.124 0.716 -3.980 1.00 98.50 132 TYR A C 1
ATOM 1048 O O . TYR A 1 132 ? -13.700 1.278 -2.967 1.00 98.50 132 TYR A O 1
ATOM 1056 N N . GLU A 1 133 ? -15.335 0.964 -4.480 1.00 97.06 133 GLU A N 1
ATOM 1057 C CA . GLU A 1 133 ? -16.220 2.030 -4.001 1.00 97.06 1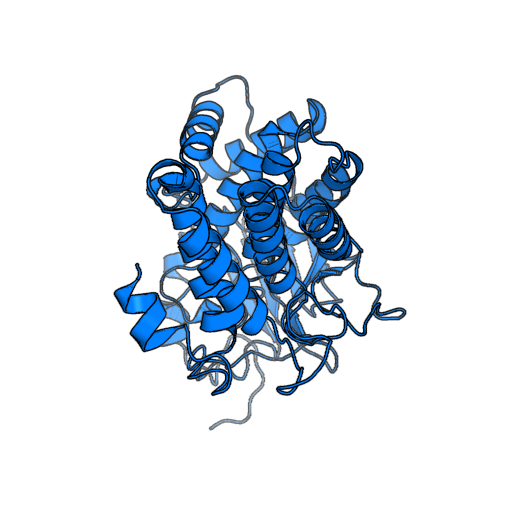33 GLU A CA 1
ATOM 1058 C C . GLU A 1 133 ? -16.544 1.939 -2.500 1.00 97.06 133 GLU A C 1
ATOM 1060 O O . GLU A 1 133 ? -16.726 2.968 -1.853 1.00 97.06 133 GLU A O 1
ATOM 1065 N N . ASP A 1 134 ? -16.594 0.740 -1.911 1.00 97.62 134 ASP A N 1
ATOM 1066 C CA . ASP A 1 134 ? -16.886 0.531 -0.483 1.00 97.62 134 ASP A CA 1
ATOM 1067 C C . ASP A 1 134 ? -15.649 0.659 0.434 1.00 97.62 134 ASP A C 1
ATOM 1069 O O . ASP A 1 134 ? -15.762 0.456 1.643 1.00 97.62 134 ASP A O 1
ATOM 1073 N N . GLY A 1 135 ? -14.482 1.012 -0.121 1.00 98.06 135 GLY A N 1
ATOM 1074 C CA . GLY A 1 135 ? -13.197 1.091 0.582 1.00 98.06 135 GLY A CA 1
ATOM 1075 C C . GLY A 1 135 ? -12.416 -0.228 0.611 1.00 98.06 135 GLY A C 1
ATOM 1076 O O . GLY A 1 135 ? -11.307 -0.272 1.146 1.00 98.06 135 GLY A O 1
ATOM 1077 N N . SER A 1 136 ? -12.957 -1.303 0.029 1.00 98.81 136 SER A N 1
ATOM 1078 C CA . SER A 1 136 ? -12.236 -2.566 -0.134 1.00 98.81 136 SER A CA 1
ATOM 1079 C C . SER A 1 136 ? -10.977 -2.380 -0.978 1.00 98.81 136 SER A C 1
ATOM 1081 O O . SER A 1 136 ? -10.967 -1.602 -1.929 1.00 98.81 136 SER A O 1
ATOM 1083 N N . PHE A 1 137 ? -9.932 -3.147 -0.667 1.00 98.75 137 PHE A N 1
ATOM 1084 C CA . PHE A 1 137 ? -8.736 -3.235 -1.499 1.00 98.75 137 PHE A CA 1
ATOM 1085 C C . PHE A 1 137 ? -8.402 -4.695 -1.794 1.00 98.75 137 PHE A C 1
ATOM 1087 O O . PHE A 1 137 ? -8.211 -5.497 -0.870 1.00 98.75 137 PHE A O 1
ATOM 1094 N N . ILE A 1 138 ? -8.292 -5.021 -3.080 1.00 98.81 138 ILE A N 1
ATOM 1095 C CA . ILE A 1 138 ? -7.898 -6.345 -3.565 1.00 98.81 138 ILE A CA 1
ATOM 1096 C C . ILE A 1 138 ? -6.520 -6.269 -4.219 1.00 98.81 138 ILE A C 1
ATOM 1098 O O . ILE A 1 138 ? -6.193 -5.305 -4.904 1.00 98.81 138 ILE A O 1
ATOM 1102 N N . GLN A 1 139 ? -5.723 -7.315 -4.019 1.00 98.38 139 GLN A N 1
ATOM 1103 C CA . GLN A 1 139 ? -4.562 -7.626 -4.847 1.00 98.38 139 GLN A CA 1
ATOM 1104 C C . GLN A 1 139 ? -4.540 -9.135 -5.139 1.00 98.38 139 GLN A C 1
ATOM 1106 O O . GLN A 1 139 ? -5.181 -9.917 -4.433 1.00 98.38 139 GLN A O 1
ATOM 1111 N N . HIS A 1 140 ? -3.775 -9.553 -6.151 1.00 97.00 140 HIS A N 1
ATOM 1112 C CA . HIS A 1 140 ? -3.643 -10.948 -6.579 1.00 97.00 140 HIS A CA 1
ATOM 1113 C C . HIS A 1 140 ? -4.990 -11.508 -7.012 1.00 97.00 140 HIS A C 1
ATOM 1115 O O . HIS A 1 140 ? -5.401 -12.623 -6.680 1.00 97.00 140 HIS A O 1
ATOM 1121 N N . SER A 1 141 ? -5.695 -10.652 -7.734 1.00 96.31 141 SER A N 1
ATOM 1122 C CA . SER A 1 141 ? -7.002 -10.805 -8.331 1.00 96.31 141 SER A CA 1
ATOM 1123 C C . SER A 1 141 ? -8.165 -10.973 -7.350 1.00 96.31 141 SER A C 1
ATOM 1125 O O . SER A 1 141 ? -9.294 -10.628 -7.687 1.00 96.31 141 SER A O 1
ATOM 1127 N N . THR A 1 142 ? -7.933 -11.526 -6.158 1.00 97.12 142 THR A N 1
ATOM 1128 C CA . THR A 1 142 ? -9.007 -12.013 -5.275 1.00 97.12 142 THR A CA 1
ATOM 1129 C C . THR A 1 142 ? -8.698 -11.904 -3.778 1.00 97.12 142 THR A C 1
ATOM 1131 O O . THR A 1 142 ? -9.501 -12.356 -2.963 1.00 97.12 142 THR A O 1
ATOM 1134 N N . VAL A 1 143 ? -7.553 -11.355 -3.361 1.00 98.38 143 VAL A N 1
ATOM 1135 C CA . VAL A 1 143 ? -7.142 -11.356 -1.947 1.00 98.38 143 VAL A CA 1
ATOM 1136 C C . VAL A 1 143 ? -7.361 -9.980 -1.324 1.00 98.38 143 VAL A C 1
ATOM 1138 O O . VAL A 1 143 ? -6.857 -8.981 -1.826 1.00 98.38 143 VAL A O 1
ATOM 1141 N N . ALA A 1 144 ? -8.077 -9.933 -0.196 1.00 98.50 144 ALA A N 1
ATOM 1142 C CA . ALA A 1 144 ? -8.227 -8.729 0.624 1.00 98.50 144 ALA A CA 1
ATOM 1143 C C . ALA A 1 144 ? -6.866 -8.312 1.198 1.00 98.50 144 ALA A C 1
ATOM 1145 O O . ALA A 1 144 ? -6.292 -9.043 2.012 1.00 98.50 144 ALA A O 1
ATOM 1146 N N . TYR A 1 145 ? -6.342 -7.163 0.761 1.00 98.25 145 TYR A N 1
ATOM 1147 C CA . TYR A 1 145 ? -4.913 -6.874 0.918 1.00 98.25 145 TYR A CA 1
ATOM 1148 C C . TYR A 1 145 ? -4.553 -5.452 1.358 1.00 98.25 145 TYR A C 1
ATOM 1150 O O . TYR A 1 145 ? -3.389 -5.050 1.230 1.00 98.25 145 TYR A O 1
ATOM 1158 N N . THR A 1 146 ? -5.511 -4.693 1.899 1.00 98.81 146 THR A N 1
ATOM 1159 C CA . THR A 1 146 ? -5.304 -3.311 2.372 1.00 98.81 146 THR A CA 1
ATOM 1160 C C . THR A 1 146 ? -4.061 -3.191 3.260 1.00 98.81 146 THR A C 1
ATOM 1162 O O . THR A 1 146 ? -3.191 -2.357 3.023 1.00 98.81 146 THR A O 1
ATOM 1165 N N . GLY A 1 147 ? -3.912 -4.103 4.224 1.00 98.00 147 GLY A N 1
ATOM 1166 C CA . GLY A 1 147 ? -2.818 -4.132 5.194 1.00 98.00 147 GLY A CA 1
ATOM 1167 C C . GLY A 1 147 ? -1.483 -4.659 4.668 1.00 98.00 147 GLY A C 1
ATOM 1168 O O . GLY A 1 147 ? -0.537 -4.784 5.444 1.00 98.00 147 GLY A O 1
ATOM 1169 N N . SER A 1 148 ? -1.354 -4.992 3.379 1.00 96.94 148 SER A N 1
ATOM 1170 C CA . SER A 1 148 ? -0.041 -5.306 2.797 1.00 96.94 148 SER A CA 1
ATOM 1171 C C . SER A 1 148 ? 0.179 -4.699 1.423 1.00 96.94 148 SER A C 1
ATOM 1173 O O . SER A 1 148 ? 0.955 -3.762 1.327 1.00 96.94 148 SER A O 1
ATOM 1175 N N . TYR A 1 149 ? -0.461 -5.175 0.355 1.00 98.31 149 TYR A N 1
ATOM 1176 C CA . TYR A 1 149 ? -0.240 -4.558 -0.959 1.00 98.31 149 TYR A CA 1
ATOM 1177 C C . TYR A 1 149 ? -0.843 -3.153 -1.028 1.00 98.31 149 TYR A C 1
ATOM 1179 O O . TYR A 1 149 ? -0.223 -2.265 -1.608 1.00 98.31 149 TYR A O 1
ATOM 1187 N N . GLY A 1 150 ? -1.959 -2.910 -0.332 1.00 98.38 150 GLY A N 1
ATOM 1188 C CA . GLY A 1 150 ? -2.533 -1.570 -0.210 1.00 98.38 150 GLY A CA 1
ATOM 1189 C C . GLY A 1 150 ? -1.529 -0.582 0.380 1.00 98.38 150 GLY A C 1
ATOM 1190 O O . GLY A 1 150 ? -1.294 0.473 -0.203 1.00 98.38 150 GLY A O 1
ATOM 1191 N N . LYS A 1 151 ? -0.860 -0.933 1.488 1.00 96.75 151 LYS A N 1
ATOM 1192 C CA . LYS A 1 151 ? 0.145 -0.048 2.112 1.00 96.75 151 LYS A CA 1
ATOM 1193 C C . LYS A 1 151 ? 1.343 0.227 1.190 1.00 96.75 151 LYS A C 1
ATOM 1195 O O . LYS A 1 151 ? 1.870 1.336 1.201 1.00 96.75 151 LYS A O 1
ATOM 1200 N N . VAL A 1 152 ? 1.768 -0.762 0.392 1.00 96.81 152 VAL A N 1
ATOM 1201 C CA . VAL A 1 152 ? 2.859 -0.599 -0.586 1.00 96.81 152 VAL A CA 1
ATOM 1202 C C . VAL A 1 152 ? 2.444 0.408 -1.654 1.00 96.81 152 VAL A C 1
ATOM 1204 O O . VAL A 1 152 ? 3.176 1.367 -1.897 1.00 96.81 152 VAL A O 1
ATOM 1207 N N . LEU A 1 153 ? 1.245 0.242 -2.216 1.00 98.19 153 LEU A N 1
ATOM 1208 C CA . LEU A 1 153 ? 0.670 1.170 -3.186 1.00 98.19 153 LEU A CA 1
ATOM 1209 C C . LEU A 1 153 ? 0.531 2.582 -2.599 1.00 98.19 153 LEU A C 1
ATOM 1211 O O . LEU A 1 153 ? 0.961 3.545 -3.230 1.00 98.19 153 LEU A O 1
ATOM 1215 N N . LEU A 1 154 ? 0.014 2.721 -1.373 1.00 97.75 154 LEU A N 1
ATOM 1216 C CA . LEU A 1 154 ? -0.143 4.021 -0.713 1.00 97.75 154 LEU A CA 1
ATOM 1217 C C . LEU A 1 154 ? 1.206 4.736 -0.544 1.00 97.75 154 LEU A C 1
ATOM 1219 O O . LEU A 1 154 ? 1.336 5.907 -0.898 1.00 97.75 154 LEU A O 1
ATOM 1223 N N . GLY A 1 155 ? 2.225 4.027 -0.050 1.00 96.31 155 GLY A N 1
ATOM 1224 C CA . GLY A 1 155 ? 3.572 4.581 0.091 1.00 96.31 155 GLY A CA 1
ATOM 1225 C C . GLY A 1 155 ? 4.189 4.971 -1.255 1.00 96.31 155 GLY A C 1
ATOM 1226 O O . GLY A 1 155 ? 4.832 6.016 -1.370 1.00 96.31 155 GLY A O 1
ATOM 1227 N N . ARG A 1 156 ? 3.955 4.173 -2.303 1.00 95.94 156 ARG A N 1
ATOM 1228 C CA . ARG A 1 156 ? 4.445 4.473 -3.651 1.00 95.94 156 ARG A CA 1
ATOM 1229 C C . ARG A 1 156 ? 3.765 5.698 -4.256 1.00 95.94 156 ARG A C 1
ATOM 1231 O O . ARG A 1 156 ? 4.431 6.504 -4.899 1.00 95.94 156 ARG A O 1
ATOM 1238 N N . ILE A 1 157 ? 2.476 5.883 -3.997 1.00 94.75 157 ILE A N 1
ATOM 1239 C CA . ILE A 1 157 ? 1.724 7.065 -4.428 1.00 94.75 157 ILE A CA 1
ATOM 1240 C C . ILE A 1 157 ? 2.177 8.316 -3.677 1.00 94.75 157 ILE A C 1
ATOM 1242 O O . ILE A 1 157 ? 2.387 9.350 -4.307 1.00 94.75 157 ILE A O 1
ATOM 1246 N N . ALA A 1 158 ? 2.445 8.222 -2.373 1.00 94.25 158 ALA A N 1
ATOM 1247 C CA . ALA A 1 158 ? 3.037 9.329 -1.618 1.00 94.25 158 ALA A CA 1
ATOM 1248 C C . ALA A 1 158 ? 4.378 9.791 -2.229 1.00 94.25 158 ALA A C 1
ATOM 1250 O O . ALA A 1 158 ? 4.648 10.990 -2.355 1.00 94.25 158 ALA A O 1
ATOM 1251 N N . GLN A 1 159 ? 5.199 8.837 -2.678 1.00 93.62 159 GLN A N 1
ATOM 1252 C CA . GLN A 1 159 ? 6.445 9.116 -3.393 1.00 93.62 159 GLN A CA 1
ATOM 1253 C C . GLN A 1 159 ? 6.210 9.708 -4.781 1.00 93.62 159 GLN A C 1
ATOM 1255 O O . GLN A 1 159 ? 6.883 10.678 -5.126 1.00 93.62 159 GLN A O 1
ATOM 1260 N N . LEU A 1 160 ? 5.255 9.181 -5.554 1.00 92.94 160 LEU A N 1
ATOM 1261 C CA . LEU A 1 160 ? 4.903 9.721 -6.868 1.00 92.94 160 LEU A CA 1
ATOM 1262 C C . LEU A 1 160 ? 4.543 11.202 -6.771 1.00 92.94 160 LEU A C 1
ATOM 1264 O O . LEU A 1 160 ? 5.107 12.018 -7.486 1.00 92.94 160 LEU A O 1
ATOM 1268 N N . VAL A 1 161 ? 3.652 11.551 -5.848 1.00 89.31 161 VAL A N 1
ATOM 1269 C CA . VAL A 1 161 ? 3.168 12.924 -5.655 1.00 89.31 161 VAL A CA 1
ATOM 1270 C C . VAL A 1 161 ? 4.322 13.867 -5.335 1.00 89.31 161 VAL A C 1
ATOM 1272 O O . VAL A 1 161 ? 4.388 14.975 -5.854 1.00 89.31 161 VAL A O 1
ATOM 1275 N N . THR A 1 162 ? 5.285 13.396 -4.541 1.00 89.19 162 THR A N 1
ATOM 1276 C CA . THR A 1 162 ? 6.505 14.156 -4.242 1.00 89.19 162 THR A CA 1
ATOM 1277 C C . THR A 1 162 ? 7.377 14.343 -5.488 1.00 89.19 162 THR A C 1
ATOM 1279 O O . THR A 1 162 ? 7.883 15.437 -5.717 1.00 89.19 162 THR A O 1
ATOM 1282 N N . VAL A 1 163 ? 7.561 13.289 -6.289 1.00 91.62 163 VAL A N 1
ATOM 1283 C CA . VAL A 1 163 ? 8.411 13.299 -7.494 1.00 91.62 163 VAL A CA 1
ATOM 1284 C C . VAL A 1 163 ? 7.806 14.130 -8.626 1.00 91.62 163 VAL A C 1
ATOM 1286 O O . VAL A 1 163 ? 8.546 14.797 -9.343 1.00 91.62 163 VAL A O 1
ATOM 1289 N N . LEU A 1 164 ? 6.482 14.105 -8.791 1.00 91.56 164 LEU A N 1
ATOM 1290 C CA . LEU A 1 164 ? 5.787 14.837 -9.852 1.00 91.56 164 LEU A CA 1
ATOM 1291 C C . LEU A 1 164 ? 5.488 16.295 -9.488 1.00 91.56 164 LEU A C 1
ATOM 1293 O O . LEU A 1 164 ? 5.084 17.056 -10.366 1.00 91.56 164 LEU A O 1
ATOM 1297 N N . ASN A 1 165 ? 5.692 16.702 -8.235 1.00 88.88 165 ASN A N 1
ATOM 1298 C CA . ASN A 1 165 ? 5.436 18.066 -7.786 1.00 88.88 165 ASN A CA 1
ATOM 1299 C C . ASN A 1 165 ? 6.209 19.099 -8.630 1.00 88.88 165 ASN A C 1
ATOM 1301 O O . ASN A 1 165 ? 7.421 18.979 -8.817 1.00 88.88 165 ASN A O 1
ATOM 1305 N N . ASN A 1 166 ? 5.519 20.137 -9.107 1.00 89.69 166 ASN A N 1
ATOM 1306 C CA . ASN A 1 166 ? 6.027 21.159 -10.032 1.00 89.69 166 ASN A CA 1
ATOM 1307 C C . ASN A 1 166 ? 6.521 20.622 -11.390 1.00 89.69 166 ASN A C 1
ATOM 1309 O O . ASN A 1 166 ? 7.320 21.277 -12.064 1.00 89.69 166 ASN A O 1
ATOM 1313 N N . THR A 1 167 ? 6.056 19.447 -11.814 1.00 93.38 167 THR A N 1
ATOM 1314 C CA . THR A 1 167 ? 6.302 18.915 -13.162 1.00 93.38 167 THR A CA 1
ATOM 1315 C C . THR A 1 167 ? 5.037 18.997 -14.018 1.00 93.38 167 THR A C 1
ATOM 1317 O O . THR A 1 167 ? 3.932 19.132 -13.500 1.00 93.38 167 THR A O 1
ATOM 1320 N N . GLN A 1 168 ? 5.175 18.857 -15.340 1.00 94.19 168 GLN A N 1
ATOM 1321 C CA . GLN A 1 168 ? 4.027 18.814 -16.264 1.00 94.19 168 GLN A CA 1
ATOM 1322 C C . GLN A 1 168 ? 3.090 17.608 -16.053 1.00 94.19 168 GLN A C 1
ATOM 1324 O O . GLN A 1 168 ? 2.010 17.569 -16.632 1.00 94.19 168 GLN A O 1
ATOM 1329 N N . TRP A 1 169 ? 3.514 16.624 -15.255 1.00 95.00 169 TRP A N 1
ATOM 1330 C CA . TRP A 1 169 ? 2.770 15.401 -14.949 1.00 95.00 169 TRP A CA 1
ATOM 1331 C C . TRP A 1 169 ? 1.989 15.474 -13.636 1.00 95.00 169 TRP A C 1
ATOM 1333 O O . TRP A 1 169 ? 1.351 14.494 -13.257 1.00 95.00 169 TRP A O 1
ATOM 1343 N N . GLN A 1 170 ? 2.067 16.593 -12.914 1.00 90.62 170 GLN A N 1
ATOM 1344 C CA . GLN A 1 170 ? 1.286 16.784 -11.700 1.00 90.62 170 GLN A CA 1
ATOM 1345 C C . GLN A 1 170 ? -0.214 16.814 -12.024 1.00 90.62 170 GLN A C 1
ATOM 1347 O O . GLN A 1 170 ? -0.648 17.555 -12.905 1.00 90.62 170 GLN A O 1
ATOM 1352 N N . ASP A 1 171 ? -0.997 16.040 -11.273 1.00 86.25 171 ASP A N 1
ATOM 1353 C CA . ASP A 1 171 ? -2.458 16.059 -11.311 1.00 86.25 171 ASP A CA 1
ATOM 1354 C C . ASP A 1 171 ? -2.996 16.275 -9.890 1.00 86.25 171 ASP A C 1
ATOM 1356 O O . ASP A 1 171 ? -2.838 15.436 -8.999 1.00 86.25 171 ASP A O 1
ATOM 1360 N N . ASP A 1 172 ? -3.622 17.432 -9.679 1.00 77.19 172 ASP A N 1
ATOM 1361 C CA . ASP A 1 172 ? -4.118 17.859 -8.370 1.00 77.19 172 ASP A CA 1
ATOM 1362 C C . ASP A 1 172 ? -5.369 17.080 -7.924 1.00 77.19 172 ASP A C 1
ATOM 1364 O O . ASP A 1 172 ? -5.721 17.090 -6.743 1.00 77.19 172 ASP A O 1
ATOM 1368 N N . THR A 1 173 ? -6.043 16.372 -8.838 1.00 80.50 173 THR A N 1
ATOM 1369 C CA . THR A 1 173 ? -7.252 15.598 -8.514 1.00 80.50 173 THR A CA 1
ATOM 1370 C C . THR A 1 173 ? -6.942 14.304 -7.762 1.00 80.50 173 THR A C 1
ATOM 1372 O O . THR A 1 173 ? -7.774 13.828 -6.985 1.00 80.50 173 THR A O 1
ATOM 1375 N N . LEU A 1 174 ? -5.717 13.787 -7.901 1.00 84.00 174 LEU A N 1
ATOM 1376 C CA . LEU A 1 174 ? -5.260 12.544 -7.272 1.00 84.00 174 LEU A CA 1
ATOM 1377 C C . LEU A 1 174 ? -5.342 12.592 -5.744 1.00 84.00 174 LEU A C 1
ATOM 1379 O O . LEU A 1 174 ? -5.610 11.576 -5.103 1.00 84.00 174 LEU A O 1
ATOM 1383 N N . MET A 1 175 ? -5.127 13.771 -5.150 1.00 85.75 175 MET A N 1
ATOM 1384 C CA . MET A 1 175 ? -5.144 13.943 -3.695 1.00 85.75 175 MET A CA 1
ATOM 1385 C C . MET A 1 175 ? -6.503 13.620 -3.079 1.00 85.75 175 MET A C 1
ATOM 1387 O O . MET A 1 175 ? -6.538 13.049 -1.992 1.00 85.75 175 MET A O 1
ATOM 1391 N N . ASN A 1 176 ? -7.602 13.916 -3.777 1.00 88.94 176 ASN A N 1
ATOM 1392 C CA . ASN A 1 176 ? -8.945 13.624 -3.276 1.00 88.94 176 ASN A CA 1
ATOM 1393 C C . ASN A 1 176 ? -9.174 12.111 -3.191 1.00 88.94 176 ASN A C 1
ATOM 1395 O O . ASN A 1 176 ? -9.586 11.604 -2.151 1.00 88.94 176 ASN A O 1
ATOM 1399 N N . THR A 1 177 ? -8.819 11.382 -4.251 1.00 92.00 177 THR A N 1
ATOM 1400 C CA . THR A 1 177 ? -8.919 9.918 -4.296 1.00 92.00 177 THR A CA 1
ATOM 1401 C C . THR A 1 177 ? -8.070 9.268 -3.202 1.00 92.00 177 THR A C 1
ATOM 1403 O O . THR A 1 177 ? -8.527 8.368 -2.498 1.00 92.00 177 THR A O 1
ATOM 1406 N N . VAL A 1 178 ? -6.842 9.753 -2.998 1.00 93.06 178 VAL A N 1
ATOM 1407 C CA . VAL A 1 178 ? -5.953 9.224 -1.953 1.00 93.06 178 VAL A CA 1
ATOM 1408 C C . VAL A 1 178 ? -6.491 9.524 -0.556 1.00 93.06 178 VAL A C 1
ATOM 1410 O O . VAL A 1 178 ? -6.441 8.654 0.313 1.00 93.06 178 VAL A O 1
ATOM 1413 N N . GLU A 1 179 ? -7.025 10.727 -0.326 1.00 93.94 179 GLU A N 1
ATOM 1414 C CA . GLU A 1 179 ? -7.653 11.081 0.949 1.00 93.94 179 GLU A CA 1
ATOM 1415 C C . GLU A 1 179 ? -8.828 10.137 1.265 1.00 93.94 179 GLU A C 1
ATOM 1417 O O . GLU A 1 179 ? -8.953 9.652 2.396 1.00 93.94 179 GLU A O 1
ATOM 1422 N N . GLU A 1 180 ? -9.648 9.801 0.266 1.00 94.19 180 GLU A N 1
ATOM 1423 C CA . GLU A 1 180 ? -10.723 8.821 0.427 1.00 94.19 180 GLU A CA 1
ATOM 1424 C C . GLU A 1 180 ? -10.198 7.431 0.788 1.00 94.19 180 GLU A C 1
ATOM 1426 O O . GLU A 1 180 ? -10.718 6.810 1.717 1.00 94.19 180 GLU A O 1
ATOM 1431 N N . TRP A 1 181 ? -9.146 6.943 0.127 1.00 96.44 181 TRP A N 1
ATOM 1432 C CA . TRP A 1 181 ? -8.547 5.648 0.464 1.00 96.44 181 TRP A CA 1
ATOM 1433 C C . TRP A 1 181 ? -8.013 5.604 1.892 1.00 96.44 181 TRP A C 1
ATOM 1435 O O . TRP A 1 181 ? -8.185 4.599 2.584 1.00 96.44 181 TRP A O 1
ATOM 1445 N N . VAL A 1 182 ? -7.400 6.693 2.364 1.00 97.56 182 VAL A N 1
ATOM 1446 C CA . VAL A 1 182 ? -6.905 6.795 3.742 1.00 97.56 182 VAL A CA 1
ATOM 1447 C C . VAL A 1 182 ? -8.045 6.610 4.739 1.00 97.56 182 VAL A C 1
ATOM 1449 O O . VAL A 1 182 ? -7.933 5.777 5.639 1.00 97.56 182 VAL A O 1
ATOM 1452 N N . TYR A 1 183 ? -9.149 7.342 4.586 1.00 97.25 183 TYR A N 1
ATOM 1453 C CA . TYR A 1 183 ? -10.205 7.354 5.603 1.00 97.25 183 TYR A CA 1
ATOM 1454 C C . TYR A 1 183 ? -11.271 6.275 5.421 1.00 97.25 183 TYR A C 1
ATOM 1456 O O . TYR A 1 183 ? -11.846 5.830 6.409 1.00 97.25 183 TYR A O 1
ATOM 1464 N N . ARG A 1 184 ? -11.544 5.827 4.194 1.00 96.69 184 ARG A N 1
ATOM 1465 C CA . ARG A 1 184 ? -12.533 4.771 3.925 1.00 96.69 184 ARG A CA 1
ATOM 1466 C C . ARG A 1 184 ? -11.898 3.391 3.798 1.00 96.69 184 ARG A C 1
ATOM 1468 O O . ARG A 1 184 ? -12.548 2.412 4.142 1.00 96.69 184 ARG A O 1
ATOM 1475 N N . GLY A 1 185 ? -10.651 3.309 3.334 1.00 97.44 185 GLY A N 1
ATOM 1476 C CA . GLY A 1 185 ? -9.936 2.048 3.130 1.00 97.44 185 GLY A CA 1
ATOM 1477 C C . GLY A 1 185 ? -9.055 1.648 4.312 1.00 97.44 185 GLY A C 1
ATOM 1478 O O . GLY A 1 185 ? -9.263 0.589 4.898 1.00 97.44 185 GLY A O 1
ATOM 1479 N N . PHE A 1 186 ? -8.073 2.479 4.681 1.00 98.56 186 PHE A N 1
ATOM 1480 C CA . PHE A 1 186 ? -7.090 2.136 5.725 1.00 98.56 186 PHE A CA 1
ATOM 1481 C C . PHE A 1 186 ? -7.586 2.385 7.147 1.00 98.56 186 PHE A C 1
ATOM 1483 O O . PHE A 1 186 ? -7.422 1.523 8.008 1.00 98.56 186 PHE A O 1
ATOM 1490 N N . GLY A 1 187 ? -8.188 3.549 7.400 1.00 97.94 187 GLY A N 1
ATOM 1491 C CA . GLY A 1 187 ? -8.613 3.967 8.736 1.00 97.94 187 GLY A CA 1
ATOM 1492 C C . GLY A 1 187 ? -9.461 2.918 9.467 1.00 97.94 187 GLY A C 1
ATOM 1493 O O . GLY A 1 187 ? -9.117 2.557 10.590 1.00 97.94 187 GLY A O 1
ATOM 1494 N N . PRO A 1 188 ? -10.509 2.349 8.842 1.00 98.06 188 PRO A N 1
ATOM 1495 C CA . PRO A 1 188 ? -11.367 1.373 9.507 1.00 98.06 188 PRO A CA 1
ATOM 1496 C C . PRO A 1 188 ? -10.684 0.047 9.850 1.00 98.06 188 PRO A C 1
ATOM 1498 O O . PRO A 1 188 ? -11.151 -0.660 10.735 1.00 98.06 188 PRO A O 1
ATOM 1501 N N . VAL A 1 189 ? -9.600 -0.315 9.160 1.00 98.56 189 VAL A N 1
ATOM 1502 C CA . VAL A 1 189 ? -8.861 -1.571 9.388 1.00 98.56 189 VAL A CA 1
ATOM 1503 C C . VAL A 1 189 ? -7.606 -1.369 10.244 1.00 98.56 189 VAL A C 1
ATOM 1505 O O . VAL A 1 189 ? -6.809 -2.296 10.401 1.00 98.56 189 VAL A O 1
ATOM 1508 N N . MET A 1 190 ? -7.445 -0.174 10.821 1.00 97.94 190 MET A N 1
ATOM 1509 C CA . MET A 1 190 ? -6.420 0.161 11.806 1.00 97.94 190 MET A CA 1
ATOM 1510 C C . MET A 1 190 ? -7.071 0.496 13.148 1.00 97.94 190 MET A C 1
ATOM 1512 O O . MET A 1 190 ? -7.611 1.585 13.330 1.00 97.94 190 MET A O 1
ATOM 1516 N N . TYR A 1 191 ? -6.984 -0.420 14.112 1.00 97.88 191 TYR A N 1
ATOM 1517 C CA . TYR A 1 191 ? -7.494 -0.192 15.464 1.00 97.88 191 TYR A CA 1
ATOM 1518 C C . TYR A 1 191 ? -6.347 0.137 16.410 1.00 97.88 191 TYR A C 1
ATOM 1520 O O . TYR A 1 191 ? -5.398 -0.633 16.526 1.00 97.88 191 TYR A O 1
ATOM 1528 N N . GLU A 1 192 ? -6.402 1.314 17.030 1.00 96.94 192 GLU A N 1
ATOM 1529 C CA . GLU A 1 192 ? -5.321 1.849 17.863 1.00 96.94 192 GLU A CA 1
ATOM 1530 C C . GLU A 1 192 ? -3.931 1.781 17.182 1.00 96.94 192 GLU A C 1
ATOM 1532 O O . GLU A 1 192 ? -2.917 1.495 17.805 1.00 96.94 192 GLU A O 1
ATOM 1537 N N . GLY A 1 193 ? -3.871 2.009 15.863 1.00 97.00 193 GLY A N 1
ATOM 1538 C CA . GLY A 1 193 ? -2.632 1.913 15.077 1.00 97.00 193 GLY A CA 1
ATOM 1539 C C . GLY A 1 193 ? -2.223 0.493 14.666 1.00 97.00 193 GLY A C 1
ATOM 1540 O O . GLY A 1 193 ? -1.329 0.336 13.834 1.00 97.00 193 GLY A O 1
ATOM 1541 N N . TYR A 1 194 ? -2.890 -0.546 15.174 1.00 98.19 194 TYR A N 1
ATOM 1542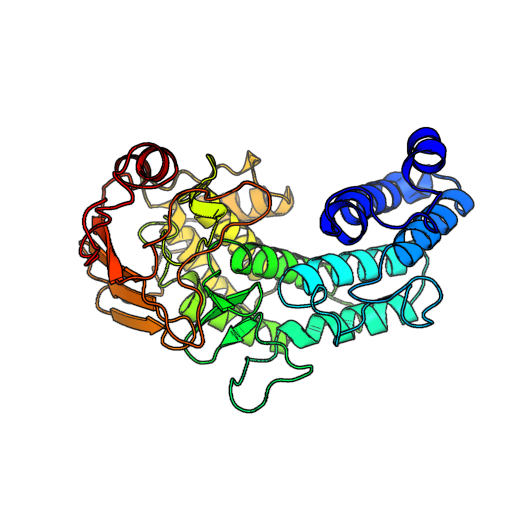 C CA . TYR A 1 194 ? -2.668 -1.931 14.769 1.00 98.19 194 TYR A CA 1
ATOM 1543 C C . TYR A 1 194 ? -3.453 -2.268 13.498 1.00 98.19 194 TYR A C 1
ATOM 1545 O O . TYR A 1 194 ? -4.680 -2.165 13.464 1.00 98.19 194 TYR A O 1
ATOM 1553 N N . MET A 1 195 ? -2.760 -2.719 12.450 1.00 98.56 195 MET A N 1
ATOM 1554 C CA . MET A 1 195 ? -3.406 -3.233 11.239 1.00 98.56 195 MET A CA 1
ATOM 1555 C C . MET A 1 195 ? -4.054 -4.598 11.508 1.00 98.56 195 MET A C 1
ATOM 1557 O O . MET A 1 195 ? -3.379 -5.520 11.968 1.00 98.56 195 MET A O 1
ATOM 1561 N N . MET A 1 196 ? -5.336 -4.758 11.177 1.00 98.62 196 MET A N 1
ATOM 1562 C CA . MET A 1 196 ? -6.086 -5.998 11.418 1.00 98.62 196 MET A CA 1
ATOM 1563 C C . MET A 1 196 ? -5.600 -7.177 10.557 1.00 98.62 196 MET A C 1
ATOM 1565 O O . MET A 1 196 ? -5.192 -7.002 9.411 1.00 98.62 196 MET A O 1
ATOM 1569 N N . GLU A 1 197 ? -5.710 -8.408 11.070 1.00 97.50 197 GLU A N 1
ATOM 1570 C CA . GLU A 1 197 ? -5.258 -9.635 10.377 1.00 97.50 197 GLU A CA 1
ATOM 1571 C C . GLU A 1 197 ? -5.994 -9.887 9.059 1.00 97.50 197 GLU A C 1
ATOM 1573 O O . GLU A 1 197 ? -5.424 -10.364 8.078 1.00 97.50 197 GLU A O 1
ATOM 1578 N N . ILE A 1 198 ? -7.270 -9.511 9.029 1.00 97.94 198 ILE A N 1
ATOM 1579 C CA . ILE A 1 198 ? -8.222 -9.826 7.963 1.00 97.94 198 ILE A CA 1
ATOM 1580 C C . ILE A 1 198 ? -7.912 -9.182 6.598 1.00 97.94 198 ILE A C 1
ATOM 1582 O O . ILE A 1 198 ? -8.580 -9.500 5.615 1.00 97.94 198 ILE A O 1
ATOM 1586 N N . VAL A 1 199 ? -6.916 -8.292 6.531 1.00 98.44 199 VAL A N 1
ATOM 1587 C CA . VAL A 1 199 ? -6.507 -7.550 5.323 1.00 98.44 199 VAL A CA 1
ATOM 1588 C C . VAL A 1 199 ? -5.015 -7.699 4.992 1.00 98.44 199 VAL A C 1
ATOM 1590 O O . VAL A 1 199 ? -4.469 -6.913 4.217 1.00 98.44 199 VAL A O 1
ATOM 1593 N N . LYS A 1 200 ? -4.330 -8.686 5.584 1.00 97.44 200 LYS A N 1
ATOM 1594 C CA . LYS A 1 200 ? -2.881 -8.905 5.406 1.00 97.44 200 LYS A CA 1
ATOM 1595 C C . LYS A 1 200 ? -2.534 -10.071 4.471 1.00 97.44 200 LYS A C 1
ATOM 1597 O O . LYS A 1 200 ? -1.354 -10.332 4.238 1.00 97.44 200 LYS A O 1
ATOM 1602 N N . GLY A 1 201 ? -3.521 -10.802 3.945 1.00 96.75 201 GLY A N 1
ATOM 1603 C CA . GLY A 1 201 ? -3.291 -11.992 3.113 1.00 96.75 201 GLY A CA 1
ATOM 1604 C C . GLY A 1 201 ? -2.251 -12.937 3.732 1.00 96.75 201 GLY A C 1
ATOM 1605 O O . GLY A 1 201 ? -2.298 -13.222 4.927 1.00 96.75 201 GLY A O 1
ATOM 1606 N N . ARG A 1 202 ? -1.251 -13.370 2.955 1.00 96.62 202 ARG A N 1
ATOM 1607 C CA . ARG A 1 202 ? -0.176 -14.237 3.478 1.00 96.62 202 ARG A CA 1
ATOM 1608 C C . ARG A 1 202 ? 0.777 -13.547 4.465 1.00 96.62 202 ARG A C 1
ATOM 1610 O O . ARG A 1 202 ? 1.532 -14.225 5.152 1.00 96.62 202 ARG A O 1
ATOM 1617 N N . ALA A 1 203 ? 0.772 -12.213 4.544 1.00 96.56 203 ALA A N 1
ATOM 1618 C CA . ALA A 1 203 ? 1.718 -11.470 5.376 1.00 96.56 203 ALA A CA 1
ATOM 1619 C C . ALA A 1 203 ? 1.486 -11.681 6.877 1.00 96.56 203 ALA A C 1
ATOM 1621 O O . ALA A 1 203 ? 2.416 -11.459 7.641 1.00 96.56 203 ALA A O 1
ATOM 1622 N N . VAL A 1 204 ? 0.319 -12.193 7.289 1.00 95.25 204 VAL A N 1
ATOM 1623 C CA . VAL A 1 204 ? 0.044 -12.656 8.664 1.00 95.25 204 VAL A CA 1
ATOM 1624 C C . VAL A 1 204 ? 1.098 -13.628 9.213 1.00 95.25 204 VAL A C 1
ATOM 1626 O O . VAL A 1 204 ? 1.295 -13.706 10.420 1.00 95.25 204 VAL A O 1
ATOM 1629 N N . SER A 1 205 ? 1.815 -14.348 8.338 1.00 95.06 205 SER A N 1
ATOM 1630 C CA . SER A 1 205 ? 2.868 -15.290 8.724 1.00 95.06 205 SER A CA 1
ATOM 1631 C C . SER A 1 205 ? 4.267 -14.664 8.810 1.00 95.06 205 SER A C 1
ATOM 1633 O O . SER A 1 205 ? 5.257 -15.395 8.797 1.00 95.06 205 SER A O 1
ATOM 1635 N N . ARG A 1 206 ? 4.388 -13.332 8.843 1.00 94.94 206 ARG A N 1
ATOM 1636 C CA . ARG A 1 206 ? 5.671 -12.615 8.949 1.00 94.94 206 ARG A CA 1
ATOM 1637 C C . ARG A 1 206 ? 5.872 -12.068 10.358 1.00 94.94 206 ARG A C 1
ATOM 1639 O O . ARG A 1 206 ? 4.918 -11.693 11.024 1.00 94.94 206 ARG A O 1
ATOM 1646 N N . THR A 1 207 ? 7.127 -11.945 10.780 1.00 90.44 207 THR A N 1
ATOM 1647 C CA . THR A 1 207 ? 7.495 -11.449 12.119 1.00 90.44 207 THR A CA 1
ATOM 1648 C C . THR A 1 207 ? 7.319 -9.939 12.307 1.00 90.44 207 THR A C 1
ATOM 1650 O O . THR A 1 207 ? 7.267 -9.476 13.439 1.00 90.44 207 THR A O 1
ATOM 1653 N N . GLY A 1 208 ? 7.212 -9.160 11.226 1.00 85.19 208 GLY A N 1
ATOM 1654 C CA . GLY A 1 208 ? 6.994 -7.709 11.273 1.00 85.19 208 GLY A CA 1
ATOM 1655 C C . GLY A 1 208 ? 5.646 -7.319 10.674 1.00 85.19 208 GLY A C 1
ATOM 1656 O O . GLY A 1 208 ? 5.596 -6.954 9.501 1.00 85.19 208 GLY A O 1
ATOM 1657 N N . THR A 1 209 ? 4.568 -7.415 11.458 1.00 91.56 209 THR A N 1
ATOM 1658 C CA . THR A 1 209 ? 3.193 -7.069 11.034 1.00 91.56 209 THR A CA 1
ATOM 1659 C C . THR A 1 209 ? 2.451 -6.298 12.131 1.00 91.56 209 THR A C 1
ATOM 1661 O O . THR A 1 209 ? 3.003 -6.045 13.202 1.00 91.56 209 THR A O 1
ATOM 1664 N N . GLY A 1 210 ? 1.204 -5.895 11.874 1.00 95.69 210 GLY A N 1
ATOM 1665 C CA . GLY A 1 210 ? 0.353 -5.256 12.880 1.00 95.69 210 GLY A CA 1
ATOM 1666 C C . GLY A 1 210 ? 0.721 -3.789 13.049 1.00 95.69 210 GLY A C 1
ATOM 1667 O O . GLY A 1 210 ? 0.465 -2.996 12.142 1.00 95.69 210 GLY A O 1
ATOM 1668 N N . TYR A 1 211 ? 1.365 -3.419 14.159 1.00 96.88 211 TYR A N 1
ATOM 1669 C CA . TYR A 1 211 ? 1.871 -2.053 14.350 1.00 96.88 211 TYR A CA 1
ATOM 1670 C C . TYR A 1 211 ? 2.932 -1.672 13.315 1.00 96.88 211 TYR A C 1
ATOM 1672 O O . TYR A 1 211 ? 2.961 -0.531 12.866 1.00 96.88 211 TYR A O 1
ATOM 1680 N N . ALA A 1 212 ? 3.770 -2.611 12.863 1.00 95.25 212 ALA A N 1
ATOM 1681 C CA . ALA A 1 212 ? 4.738 -2.322 11.801 1.00 95.25 212 ALA A CA 1
ATOM 1682 C C . ALA A 1 212 ? 4.048 -1.961 10.469 1.00 95.25 212 ALA A C 1
ATOM 1684 O O . ALA A 1 212 ? 4.528 -1.099 9.732 1.00 95.25 212 ALA A O 1
ATOM 1685 N N . ASP A 1 213 ? 2.900 -2.580 10.169 1.00 96.50 213 ASP A N 1
ATOM 1686 C CA . ASP A 1 213 ? 2.097 -2.224 8.995 1.00 96.50 213 ASP A CA 1
ATOM 1687 C C . ASP A 1 213 ? 1.449 -0.847 9.171 1.00 96.50 213 ASP A C 1
ATOM 1689 O O . ASP A 1 213 ? 1.503 -0.027 8.253 1.00 96.50 213 ASP A O 1
ATOM 1693 N N . GLY A 1 214 ? 0.911 -0.567 10.363 1.00 97.06 214 GLY A N 1
ATOM 1694 C CA . GLY A 1 214 ? 0.380 0.749 10.719 1.00 97.06 214 GLY A CA 1
ATOM 1695 C C . GLY A 1 214 ? 1.429 1.858 10.622 1.00 97.06 214 GLY A C 1
ATOM 1696 O O . GLY A 1 214 ? 1.134 2.940 10.121 1.00 97.06 214 GLY A O 1
ATOM 1697 N N . ALA A 1 215 ? 2.675 1.596 11.028 1.00 96.88 215 ALA A N 1
ATOM 1698 C CA . ALA A 1 215 ? 3.776 2.554 10.927 1.00 96.88 215 ALA A CA 1
ATOM 1699 C C . ALA A 1 215 ? 4.094 2.914 9.466 1.00 96.88 215 ALA A C 1
ATOM 1701 O O . ALA A 1 215 ? 4.357 4.077 9.167 1.00 96.88 215 ALA A O 1
ATOM 1702 N N . GLY A 1 216 ? 4.007 1.942 8.550 1.00 96.81 216 GLY A N 1
ATOM 1703 C CA . GLY A 1 216 ? 4.136 2.197 7.112 1.00 96.81 216 GLY A CA 1
ATOM 1704 C C . GLY A 1 216 ? 3.011 3.080 6.562 1.00 96.81 216 GLY A C 1
ATOM 1705 O O . GLY A 1 216 ? 3.267 3.948 5.731 1.00 96.81 216 GLY A O 1
ATOM 1706 N N . VAL A 1 217 ? 1.780 2.915 7.064 1.00 98.00 217 VAL A N 1
ATOM 1707 C CA . VAL A 1 217 ? 0.671 3.825 6.734 1.00 98.00 217 VAL A CA 1
ATOM 1708 C C . VAL A 1 217 ? 0.959 5.224 7.279 1.00 98.00 217 VAL A C 1
ATOM 1710 O O . VAL A 1 217 ? 0.870 6.183 6.520 1.00 98.00 217 VAL A O 1
ATOM 1713 N N . VAL A 1 218 ? 1.379 5.356 8.544 1.00 98.25 218 VAL A N 1
ATOM 1714 C CA . VAL A 1 218 ? 1.746 6.653 9.148 1.00 98.25 218 VAL A CA 1
ATOM 1715 C C . VAL A 1 218 ? 2.810 7.377 8.330 1.00 98.25 218 VAL A C 1
ATOM 1717 O O . VAL A 1 218 ? 2.656 8.571 8.079 1.00 98.25 218 VAL A O 1
ATOM 1720 N N . GLU A 1 219 ? 3.859 6.684 7.881 1.00 97.88 219 GLU A N 1
ATOM 1721 C CA . GLU A 1 219 ? 4.877 7.302 7.028 1.00 97.88 219 GLU A CA 1
ATOM 1722 C C . GLU A 1 219 ? 4.262 7.873 5.742 1.00 97.88 219 GLU A C 1
ATOM 1724 O O . GLU A 1 219 ? 4.531 9.023 5.383 1.00 97.88 219 GLU A O 1
ATOM 1729 N N . ALA A 1 220 ? 3.403 7.101 5.072 1.00 97.62 220 ALA A N 1
ATOM 1730 C CA . ALA A 1 220 ? 2.735 7.557 3.861 1.00 97.62 220 ALA A CA 1
ATOM 1731 C C . ALA A 1 220 ? 1.834 8.775 4.127 1.00 97.62 220 ALA A C 1
ATOM 1733 O O . ALA A 1 220 ? 1.860 9.723 3.346 1.00 97.62 220 ALA A O 1
ATOM 1734 N N . LEU A 1 221 ? 1.099 8.800 5.247 1.00 97.81 221 LEU A N 1
ATOM 1735 C CA . LEU A 1 221 ? 0.275 9.951 5.642 1.00 97.81 221 LEU A CA 1
ATOM 1736 C C . LEU A 1 221 ? 1.115 11.204 5.898 1.00 97.81 221 LEU A C 1
ATOM 1738 O O . LEU A 1 221 ? 0.756 12.294 5.455 1.00 97.81 221 LEU A O 1
ATOM 1742 N N . VAL A 1 222 ? 2.246 11.057 6.593 1.00 97.62 222 VAL A N 1
ATOM 1743 C CA . VAL A 1 222 ? 3.184 12.162 6.824 1.00 97.62 222 VAL A CA 1
ATOM 1744 C C . VAL A 1 222 ? 3.634 12.740 5.490 1.00 97.62 222 VAL A C 1
ATOM 1746 O O . VAL A 1 222 ? 3.526 13.949 5.291 1.00 97.62 222 VAL A O 1
ATOM 1749 N N . GLN A 1 223 ? 4.071 11.886 4.565 1.00 95.69 223 GLN A N 1
ATOM 1750 C CA . GLN A 1 223 ? 4.547 12.313 3.256 1.00 95.69 223 GLN A CA 1
ATOM 1751 C C . GLN A 1 223 ? 3.447 12.974 2.413 1.00 95.69 223 GLN A C 1
ATOM 1753 O O . GLN A 1 223 ? 3.670 14.052 1.866 1.00 95.69 223 GLN A O 1
ATOM 1758 N N . LEU A 1 224 ? 2.254 12.376 2.347 1.00 94.81 224 LEU A N 1
ATOM 1759 C CA . LEU A 1 224 ? 1.105 12.926 1.620 1.00 94.81 224 LEU A CA 1
ATOM 1760 C C . LEU A 1 224 ? 0.703 14.304 2.151 1.00 94.81 224 LEU A C 1
ATOM 1762 O O . LEU A 1 224 ? 0.468 15.219 1.364 1.00 94.81 224 LEU A O 1
ATOM 1766 N N . SER A 1 225 ? 0.713 14.492 3.475 1.00 94.88 225 SER A N 1
ATOM 1767 C CA . SER A 1 225 ? 0.349 15.772 4.093 1.00 94.88 225 SER A CA 1
ATOM 1768 C C . SER A 1 225 ? 1.230 16.948 3.647 1.00 94.88 225 SER A C 1
ATOM 1770 O O . SER A 1 225 ? 0.801 18.098 3.732 1.00 94.88 225 SER A O 1
ATOM 1772 N N . LEU A 1 226 ? 2.447 16.689 3.153 1.00 89.88 226 LEU A N 1
ATOM 1773 C CA . LEU A 1 226 ? 3.354 17.729 2.659 1.00 89.88 226 LEU A CA 1
ATOM 1774 C C . LEU A 1 226 ? 2.930 18.301 1.298 1.00 89.88 226 LEU A C 1
ATOM 1776 O O . LEU A 1 226 ? 3.326 19.420 0.980 1.00 89.88 226 LEU A O 1
ATOM 1780 N N . GLY A 1 227 ? 2.148 17.551 0.514 1.00 85.88 227 GLY A N 1
ATOM 1781 C CA . GLY A 1 227 ? 1.653 17.954 -0.808 1.00 85.88 227 GLY A CA 1
ATOM 1782 C C . GLY A 1 227 ? 0.172 18.348 -0.841 1.00 85.88 227 GLY A C 1
ATOM 1783 O O . GLY A 1 227 ? -0.340 18.687 -1.902 1.00 85.88 227 GLY A O 1
ATOM 1784 N N . MET A 1 228 ? -0.528 18.290 0.294 1.00 88.56 228 MET A N 1
ATOM 1785 C CA . MET A 1 228 ? -1.962 18.580 0.384 1.00 88.56 228 MET A CA 1
ATOM 1786 C C . MET A 1 228 ? -2.261 20.067 0.611 1.00 88.56 228 MET A C 1
ATOM 1788 O O . MET A 1 228 ? -1.460 20.798 1.194 1.00 88.56 228 MET A O 1
ATOM 1792 N N . ASN A 1 229 ? -3.465 20.494 0.209 1.00 89.62 229 ASN A N 1
ATOM 1793 C CA . ASN A 1 229 ? -4.019 21.797 0.591 1.00 89.62 229 ASN A CA 1
ATOM 1794 C C . ASN A 1 229 ? -4.183 21.907 2.119 1.00 89.62 229 ASN A C 1
ATOM 1796 O O . ASN A 1 229 ? -4.208 20.892 2.816 1.00 89.62 229 ASN A O 1
ATOM 1800 N N . ASP A 1 230 ? -4.344 23.127 2.636 1.00 92.56 230 ASP A N 1
ATOM 1801 C CA . ASP A 1 230 ? -4.354 23.379 4.083 1.00 92.56 230 ASP A CA 1
ATOM 1802 C C . ASP A 1 230 ? -5.396 22.543 4.845 1.00 92.56 230 ASP A C 1
ATOM 1804 O O . ASP A 1 230 ? -5.081 21.995 5.900 1.00 92.56 230 ASP A O 1
ATOM 1808 N N . ALA A 1 231 ? -6.609 22.373 4.308 1.00 93.69 231 ALA A N 1
ATOM 1809 C CA . ALA A 1 231 ? -7.666 21.618 4.981 1.00 93.69 231 ALA A CA 1
ATOM 1810 C C . ALA A 1 231 ? -7.349 20.113 5.063 1.00 93.69 231 ALA A C 1
ATOM 1812 O O . ALA A 1 231 ? -7.360 19.537 6.158 1.00 93.69 231 ALA A O 1
ATOM 1813 N N . SER A 1 232 ? -7.023 19.481 3.930 1.00 94.06 232 SER A N 1
ATOM 1814 C CA . SER A 1 232 ? -6.662 18.056 3.859 1.00 94.06 232 SER A CA 1
ATOM 1815 C C . SER A 1 232 ? -5.372 17.773 4.637 1.00 94.06 232 SER A C 1
ATOM 1817 O O . SER A 1 232 ? -5.297 16.799 5.389 1.00 94.06 232 SER A O 1
ATOM 1819 N N . LYS A 1 233 ? -4.386 18.677 4.560 1.00 95.44 233 LYS A N 1
ATOM 1820 C CA . LYS A 1 233 ? -3.153 18.626 5.354 1.00 95.44 233 LYS A CA 1
ATOM 1821 C C . LYS A 1 233 ? -3.449 18.653 6.848 1.00 95.44 233 LYS A C 1
ATOM 1823 O O . LYS A 1 233 ? -2.985 17.766 7.561 1.00 95.44 233 LYS A O 1
ATOM 1828 N N . SER A 1 234 ? -4.223 19.624 7.338 1.00 97.00 234 SER A N 1
ATOM 1829 C CA . SER A 1 234 ? -4.558 19.719 8.765 1.00 97.00 234 SER A CA 1
ATOM 1830 C C . SER A 1 234 ? -5.286 18.472 9.262 1.00 97.00 234 SER A C 1
ATOM 1832 O O . SER A 1 234 ? -4.938 17.944 10.317 1.00 97.00 234 SER A O 1
ATOM 1834 N N . LYS A 1 235 ? -6.248 17.955 8.492 1.00 97.25 235 LYS A N 1
ATOM 1835 C CA . LYS A 1 235 ? -6.980 16.728 8.833 1.00 97.25 235 LYS A CA 1
ATOM 1836 C C . LYS A 1 235 ? -6.062 15.500 8.869 1.00 97.25 235 LYS A C 1
ATOM 1838 O O . LYS A 1 235 ? -6.133 14.701 9.802 1.00 97.25 235 LYS A O 1
ATOM 1843 N N . MET A 1 236 ? -5.159 15.361 7.900 1.00 97.88 236 MET A N 1
ATOM 1844 C CA . MET A 1 236 ? -4.214 14.244 7.843 1.00 97.88 236 MET A CA 1
ATOM 1845 C C . MET A 1 236 ? -3.172 14.307 8.962 1.00 97.88 236 MET A C 1
ATOM 1847 O O . MET A 1 236 ? -2.929 13.304 9.630 1.00 97.88 236 MET A O 1
ATOM 1851 N N . GLN A 1 237 ? -2.614 15.488 9.235 1.00 98.50 237 GLN A N 1
ATOM 1852 C CA . GLN A 1 237 ? -1.682 15.688 10.345 1.00 98.50 237 GLN A CA 1
ATOM 1853 C C . GLN A 1 237 ? -2.357 15.506 11.707 1.00 98.50 237 GLN A C 1
ATOM 1855 O O . GLN A 1 237 ? -1.743 14.946 12.611 1.00 98.50 237 GLN A O 1
ATOM 1860 N N . SER A 1 238 ? -3.627 15.899 11.847 1.00 98.56 238 SER A N 1
ATOM 1861 C CA . SER A 1 238 ? -4.439 15.615 13.035 1.00 98.56 238 SER A CA 1
ATOM 1862 C C . SER A 1 238 ? -4.618 14.109 13.253 1.00 98.56 238 SER A C 1
ATOM 1864 O O . SER A 1 238 ? -4.452 13.629 14.376 1.00 98.56 238 SER A O 1
ATOM 1866 N N . TYR A 1 239 ? -4.854 13.333 12.190 1.00 98.50 239 TYR A N 1
ATOM 1867 C CA . TYR A 1 239 ? -4.937 11.876 12.308 1.00 98.50 239 TYR A CA 1
ATOM 1868 C C . TYR A 1 239 ? -3.597 11.240 12.695 1.00 98.50 239 TYR A C 1
ATOM 1870 O O . TYR A 1 239 ? -3.538 10.430 13.621 1.00 98.50 239 TYR A O 1
ATOM 1878 N N . VAL A 1 240 ? -2.499 11.661 12.059 1.00 98.50 240 VAL A N 1
ATOM 1879 C CA . VAL A 1 240 ? -1.145 11.233 12.444 1.00 98.50 240 VAL A CA 1
ATOM 1880 C C . VAL A 1 240 ? -0.872 11.576 13.911 1.00 98.50 240 VAL A C 1
ATOM 1882 O O . VAL A 1 240 ? -0.437 10.714 14.669 1.00 98.50 240 VAL A O 1
ATOM 1885 N N . LYS A 1 241 ? -1.189 12.800 14.350 1.00 98.56 241 LYS A N 1
ATOM 1886 C CA . LYS A 1 241 ? -1.032 13.236 15.743 1.00 98.56 241 LYS A CA 1
ATOM 1887 C C . LYS A 1 241 ? -1.819 12.357 16.711 1.00 98.56 241 LYS A C 1
ATOM 1889 O O . LYS A 1 241 ? -1.274 11.992 17.745 1.00 98.56 241 LYS A O 1
ATOM 1894 N N . TYR A 1 242 ? -3.058 11.993 16.379 1.00 98.25 242 TYR A N 1
ATOM 1895 C CA . TYR A 1 242 ? -3.842 11.045 17.171 1.00 98.25 242 TYR A CA 1
ATOM 1896 C C . TYR A 1 242 ? -3.131 9.694 17.294 1.00 98.25 242 TYR A C 1
ATOM 1898 O O . TYR A 1 242 ? -2.917 9.224 18.410 1.00 98.25 242 TYR A O 1
ATOM 1906 N N . LEU A 1 243 ? -2.687 9.110 16.177 1.00 97.81 243 LEU A N 1
ATOM 1907 C CA . LEU A 1 243 ? -2.006 7.813 16.180 1.00 97.81 243 LEU A CA 1
ATOM 1908 C C . LEU A 1 243 ? -0.731 7.818 17.041 1.00 97.81 243 LEU A C 1
ATOM 1910 O O . LEU A 1 243 ? -0.473 6.859 17.757 1.00 97.81 243 LEU A O 1
ATOM 1914 N N . ILE A 1 244 ? 0.024 8.920 17.030 1.00 96.56 244 ILE A N 1
ATOM 1915 C CA . ILE A 1 244 ? 1.238 9.102 17.845 1.00 96.56 244 ILE A CA 1
ATOM 1916 C C . ILE A 1 244 ? 0.946 9.075 19.352 1.00 96.56 244 ILE A C 1
ATOM 1918 O O . ILE A 1 244 ? 1.820 8.720 20.141 1.00 96.56 244 ILE A O 1
ATOM 1922 N N . THR A 1 245 ? -0.257 9.479 19.770 1.00 95.69 245 THR A N 1
ATOM 1923 C CA . THR A 1 245 ? -0.622 9.518 21.197 1.00 95.69 245 THR A CA 1
ATOM 1924 C C . THR A 1 245 ? -0.999 8.156 21.769 1.00 95.69 245 THR A C 1
ATOM 1926 O O . THR A 1 245 ? -1.150 8.037 22.983 1.00 95.69 245 THR A O 1
ATOM 1929 N N . ILE A 1 246 ? -1.137 7.132 20.924 1.00 97.06 246 ILE A N 1
ATOM 1930 C CA . ILE A 1 246 ? -1.536 5.791 21.343 1.00 97.06 246 ILE A CA 1
ATOM 1931 C C . ILE A 1 246 ? -0.342 5.103 22.024 1.00 97.06 246 ILE A C 1
ATOM 1933 O O . ILE A 1 246 ? 0.677 4.892 21.364 1.00 97.06 246 ILE A O 1
ATOM 1937 N N . PRO A 1 247 ? -0.445 4.717 23.312 1.00 96.06 247 PRO A N 1
ATOM 1938 C CA . PRO A 1 247 ? 0.694 4.202 24.078 1.00 96.06 247 PRO A CA 1
ATOM 1939 C C . PRO A 1 247 ? 1.386 2.981 23.460 1.00 96.06 247 PRO A C 1
ATOM 1941 O O . PRO A 1 247 ? 2.619 2.914 23.450 1.00 96.06 247 PRO A O 1
ATOM 1944 N N . GLU A 1 248 ? 0.606 2.048 22.907 1.00 96.00 248 GLU A N 1
ATOM 1945 C CA . GLU A 1 248 ? 1.148 0.800 22.353 1.00 96.00 248 GLU A CA 1
ATOM 1946 C C . GLU A 1 248 ? 1.648 0.938 20.919 1.00 96.00 248 GLU A C 1
ATOM 1948 O O . GLU A 1 248 ? 2.509 0.176 20.475 1.00 96.00 248 GLU A O 1
ATOM 1953 N N . PHE A 1 249 ? 1.220 1.981 20.205 1.00 96.81 249 PHE A N 1
ATOM 1954 C CA . PHE A 1 249 ? 1.662 2.211 18.840 1.00 96.81 249 PHE A CA 1
ATOM 1955 C C . PHE A 1 249 ? 2.990 2.981 18.784 1.00 96.81 249 PHE A C 1
ATOM 1957 O O . PHE A 1 249 ? 3.078 4.158 18.427 1.00 96.81 249 PHE A O 1
ATOM 1964 N N . LYS A 1 250 ? 4.076 2.283 19.117 1.00 93.81 250 LYS A N 1
ATOM 1965 C CA . LYS A 1 250 ? 5.440 2.834 19.130 1.00 93.81 250 LYS A CA 1
ATOM 1966 C C . LYS A 1 250 ? 6.032 2.865 17.720 1.00 93.81 250 LYS A C 1
ATOM 1968 O O . LYS A 1 250 ? 6.814 1.994 17.340 1.00 93.81 250 LYS A O 1
ATOM 1973 N N . VAL A 1 251 ? 5.665 3.878 16.936 1.00 94.75 251 VAL A N 1
ATOM 1974 C CA . VAL A 1 251 ? 6.204 4.087 15.581 1.00 94.75 251 VAL A CA 1
ATOM 1975 C C . VAL A 1 251 ? 7.730 4.233 15.630 1.00 94.75 251 VAL A C 1
ATOM 1977 O O . VAL A 1 251 ? 8.266 5.186 16.198 1.00 94.75 251 VAL A O 1
ATOM 1980 N N . ASN A 1 252 ? 8.437 3.292 15.002 1.00 91.12 252 ASN A N 1
ATOM 1981 C CA . ASN A 1 252 ? 9.888 3.325 14.858 1.00 91.12 252 ASN A CA 1
ATOM 1982 C C . ASN A 1 252 ? 10.275 4.079 13.580 1.00 91.12 252 ASN A C 1
ATOM 1984 O O . ASN A 1 252 ? 10.276 3.510 12.494 1.00 91.12 252 ASN A O 1
ATOM 1988 N N . THR A 1 253 ? 10.658 5.348 13.695 1.00 92.56 253 THR A N 1
ATOM 1989 C CA . THR A 1 253 ? 11.045 6.168 12.534 1.00 92.56 253 THR A CA 1
ATOM 1990 C C . THR A 1 253 ? 12.311 5.676 11.824 1.00 92.56 253 THR A C 1
ATOM 1992 O O . THR A 1 253 ? 12.535 6.050 10.679 1.00 92.56 253 THR A O 1
ATOM 1995 N N . ASN A 1 254 ? 13.104 4.775 12.421 1.00 90.19 254 ASN A N 1
ATOM 1996 C CA . ASN A 1 254 ? 14.233 4.145 11.722 1.00 90.19 254 ASN A CA 1
ATOM 1997 C C . ASN A 1 254 ? 13.787 3.203 10.595 1.00 90.19 254 ASN A C 1
ATOM 1999 O O . ASN A 1 254 ? 14.603 2.853 9.745 1.00 90.19 254 ASN A O 1
ATOM 2003 N N . SER A 1 255 ? 12.525 2.757 10.594 1.00 87.06 255 SER A N 1
ATOM 2004 C CA . SER A 1 255 ? 11.967 1.979 9.486 1.00 87.06 255 SER A CA 1
ATOM 2005 C C . SER A 1 255 ? 11.379 2.852 8.380 1.00 87.06 255 SER A C 1
ATOM 2007 O O . SER A 1 255 ? 10.873 2.297 7.407 1.00 87.06 255 SER A O 1
ATOM 2009 N N . PHE A 1 256 ? 11.406 4.183 8.524 1.00 93.19 256 PHE A N 1
ATOM 2010 C CA . PHE A 1 256 ? 10.934 5.074 7.472 1.00 93.19 256 PHE A CA 1
ATOM 2011 C C . PHE A 1 256 ? 11.881 5.029 6.275 1.00 93.19 256 PHE A C 1
ATOM 2013 O O . PHE A 1 256 ? 13.105 5.012 6.415 1.00 93.19 256 PHE A O 1
ATOM 2020 N N . VAL A 1 257 ? 11.300 5.023 5.081 1.00 86.50 257 VAL A N 1
ATOM 2021 C CA . VAL A 1 257 ? 12.031 5.037 3.815 1.00 86.50 257 VAL A CA 1
ATOM 2022 C C . VAL A 1 257 ? 12.656 6.409 3.552 1.00 86.50 257 VAL A C 1
ATOM 2024 O O . VAL A 1 257 ? 13.726 6.473 2.944 1.00 86.50 257 VAL A O 1
ATOM 2027 N N . SER A 1 258 ? 12.024 7.503 3.997 1.00 87.88 258 SER A N 1
ATOM 2028 C CA . SER A 1 258 ? 12.544 8.863 3.798 1.00 87.88 258 SER A CA 1
ATOM 2029 C C . SER A 1 258 ? 12.973 9.551 5.092 1.00 87.88 258 SER A C 1
ATOM 2031 O O . SER A 1 258 ? 12.196 9.704 6.033 1.00 87.88 258 SER A O 1
ATOM 2033 N N . VAL A 1 259 ? 14.182 10.116 5.078 1.00 90.44 259 VAL A N 1
ATOM 2034 C CA . VAL A 1 259 ? 14.687 10.983 6.153 1.00 90.44 259 VAL A CA 1
ATOM 2035 C C . VAL A 1 259 ? 13.830 12.247 6.307 1.00 90.44 259 VAL A C 1
ATOM 2037 O O . VAL A 1 259 ? 13.601 12.698 7.428 1.00 90.44 259 VAL A O 1
ATOM 2040 N N . SER A 1 260 ? 13.296 12.810 5.215 1.00 91.69 260 SER A N 1
ATOM 2041 C CA . SER A 1 260 ? 12.404 13.978 5.301 1.00 91.69 260 SER A CA 1
ATOM 2042 C C . SER A 1 260 ? 11.109 13.658 6.051 1.00 91.69 260 SER A C 1
ATOM 2044 O O . SER A 1 260 ? 10.610 14.504 6.794 1.00 91.69 260 SER A O 1
ATOM 2046 N N . ASN A 1 261 ? 10.607 12.425 5.922 1.00 95.75 261 ASN A N 1
ATOM 2047 C CA . ASN A 1 261 ? 9.416 11.974 6.637 1.00 95.75 261 ASN A CA 1
ATOM 2048 C C . ASN A 1 261 ? 9.683 11.877 8.144 1.00 95.75 261 ASN A C 1
ATOM 2050 O O . ASN A 1 261 ? 8.788 12.171 8.927 1.00 95.75 261 ASN A O 1
ATOM 2054 N N . ILE A 1 262 ? 10.911 11.549 8.566 1.00 96.75 262 ILE A N 1
ATOM 2055 C CA . ILE A 1 262 ? 11.294 11.550 9.989 1.00 96.75 262 ILE A CA 1
ATOM 2056 C C . ILE A 1 262 ? 11.166 12.963 10.571 1.00 96.75 262 ILE A C 1
ATOM 2058 O O . ILE A 1 262 ? 10.546 13.144 11.617 1.00 96.75 262 ILE A O 1
ATOM 2062 N N . PHE A 1 263 ? 11.697 13.978 9.882 1.00 96.31 263 PHE A N 1
ATOM 2063 C CA . PHE A 1 263 ? 11.593 15.369 10.335 1.00 96.31 263 PHE A CA 1
ATOM 2064 C C . PHE A 1 263 ? 10.147 15.871 10.355 1.00 96.31 263 PHE A C 1
ATOM 2066 O O . PHE A 1 263 ? 9.737 16.506 11.324 1.00 96.31 263 PHE A O 1
ATOM 2073 N N . ALA A 1 264 ? 9.364 15.569 9.317 1.00 96.81 264 ALA A N 1
ATOM 2074 C CA . ALA A 1 264 ? 7.956 15.953 9.255 1.00 96.81 264 ALA A CA 1
ATOM 2075 C C . ALA A 1 264 ? 7.122 15.262 10.349 1.00 96.81 264 ALA A C 1
ATOM 2077 O O . ALA A 1 264 ? 6.296 15.906 10.993 1.00 96.81 264 ALA A O 1
ATOM 2078 N N . TYR A 1 265 ? 7.379 13.980 10.614 1.00 98.25 265 TYR A N 1
ATOM 2079 C CA . TYR A 1 265 ? 6.751 13.236 11.703 1.00 98.25 265 TYR A CA 1
ATOM 2080 C C . TYR A 1 265 ? 7.093 13.829 13.075 1.00 98.25 265 TYR A C 1
ATOM 2082 O O . TYR A 1 265 ? 6.194 14.076 13.878 1.00 98.25 265 TYR A O 1
ATOM 2090 N N . GLU A 1 266 ? 8.372 14.113 13.342 1.00 97.62 266 GLU A N 1
ATOM 2091 C CA . GLU A 1 266 ? 8.793 14.738 14.602 1.00 97.62 266 GLU A CA 1
ATOM 2092 C C . GLU A 1 266 ? 8.228 16.155 14.758 1.00 97.62 266 GLU A C 1
ATOM 2094 O O . GLU A 1 266 ? 7.824 16.535 15.857 1.00 97.62 266 GLU A O 1
ATOM 2099 N N . HIS A 1 267 ? 8.101 16.913 13.666 1.00 97.56 267 HIS A N 1
ATOM 2100 C CA . HIS A 1 267 ? 7.418 18.203 13.683 1.00 97.56 267 HIS A CA 1
ATOM 2101 C C . HIS A 1 267 ? 5.944 18.053 14.082 1.00 97.56 267 HIS A C 1
ATOM 2103 O O . HIS A 1 267 ? 5.516 18.696 15.038 1.00 97.56 267 HIS A O 1
ATOM 2109 N N . ILE A 1 268 ? 5.191 17.149 13.439 1.00 98.38 268 ILE A N 1
ATOM 2110 C CA . ILE A 1 268 ? 3.787 16.878 13.799 1.00 98.38 268 ILE A CA 1
ATOM 2111 C C . ILE A 1 268 ? 3.685 16.463 15.270 1.00 98.38 268 ILE A C 1
ATOM 2113 O O . ILE A 1 268 ? 2.844 16.969 16.011 1.00 98.38 268 ILE A O 1
ATOM 2117 N N . LYS A 1 269 ? 4.570 15.574 15.729 1.00 97.69 269 LYS A N 1
ATOM 2118 C CA . LYS A 1 269 ? 4.624 15.096 17.115 1.00 97.69 269 LYS A CA 1
ATOM 2119 C C . LYS A 1 269 ? 4.862 16.215 18.129 1.00 97.69 269 LYS A C 1
ATOM 2121 O O . LYS A 1 269 ? 4.222 16.206 19.179 1.00 97.69 269 LYS A O 1
ATOM 2126 N N . GLN A 1 270 ? 5.733 17.174 17.829 1.00 97.94 270 GLN A N 1
ATOM 2127 C CA . GLN A 1 270 ? 6.131 18.237 18.760 1.00 97.94 270 GLN A CA 1
ATOM 2128 C C . GLN A 1 270 ? 5.247 19.489 18.676 1.00 97.94 270 GLN A C 1
ATOM 2130 O O . GLN A 1 270 ? 5.167 20.239 19.647 1.00 97.94 270 GLN A O 1
ATOM 2135 N N . ASP A 1 271 ? 4.552 19.708 17.560 1.00 97.94 271 ASP A N 1
ATOM 2136 C CA . ASP A 1 271 ? 3.694 20.877 17.376 1.00 97.94 271 ASP A CA 1
ATOM 2137 C C . ASP A 1 271 ? 2.449 20.802 18.279 1.00 97.94 271 ASP A C 1
ATOM 2139 O O . ASP A 1 271 ? 1.583 19.939 18.116 1.00 97.94 271 ASP A O 1
ATOM 2143 N N . GLY A 1 272 ? 2.367 21.697 19.267 1.00 97.25 272 GLY A N 1
ATOM 2144 C CA . GLY A 1 272 ? 1.242 21.783 20.203 1.00 97.25 272 GLY A CA 1
ATOM 2145 C C . GLY A 1 272 ? -0.028 22.406 19.614 1.00 97.25 272 GLY A C 1
ATOM 2146 O O . GLY A 1 272 ? -1.077 22.332 20.247 1.00 97.25 272 GLY A O 1
ATOM 2147 N N . SER A 1 273 ? 0.047 23.015 18.426 1.00 97.50 273 SER A N 1
ATOM 2148 C CA . SER A 1 273 ? -1.119 23.563 17.723 1.00 97.50 273 SER A CA 1
ATOM 2149 C C . SER A 1 273 ? -1.919 22.491 16.975 1.00 97.50 273 SER A C 1
ATOM 2151 O O . SER A 1 273 ? -3.116 22.666 16.742 1.00 97.50 273 SER A O 1
ATOM 2153 N N . ILE A 1 274 ? -1.290 21.356 16.648 1.00 98.25 274 ILE A N 1
ATOM 2154 C CA . ILE A 1 274 ? -1.953 20.220 16.006 1.00 98.25 274 ILE A CA 1
ATOM 2155 C C . ILE A 1 274 ? -2.666 19.395 17.077 1.00 98.25 274 ILE A C 1
ATOM 2157 O O . ILE A 1 274 ? -2.036 18.711 17.888 1.00 98.25 274 ILE A O 1
ATOM 2161 N N . ILE A 1 275 ? -3.997 19.428 17.055 1.00 97.94 275 ILE A N 1
ATOM 2162 C CA . ILE A 1 275 ? -4.836 18.599 17.922 1.00 97.94 275 ILE A CA 1
ATOM 2163 C C . ILE A 1 275 ? -5.052 17.245 17.253 1.00 97.94 275 ILE A C 1
ATOM 2165 O O . ILE A 1 275 ? -5.518 17.184 16.117 1.00 97.94 275 ILE A O 1
ATOM 2169 N N . GLY A 1 276 ? -4.709 16.159 17.948 1.00 98.06 276 GLY A N 1
ATOM 2170 C CA . GLY A 1 276 ? -4.904 14.804 17.443 1.00 98.06 276 GLY A CA 1
ATOM 2171 C C . GLY A 1 276 ? -6.375 14.400 17.453 1.00 98.06 276 GLY A C 1
ATOM 2172 O O . GLY A 1 276 ? -7.009 14.447 18.505 1.00 98.06 276 GLY A O 1
ATOM 2173 N N . MET A 1 277 ? -6.912 13.987 16.305 1.00 97.31 277 MET A N 1
ATOM 2174 C CA . MET A 1 277 ? -8.271 13.452 16.190 1.00 97.31 277 MET A CA 1
ATOM 2175 C C . MET A 1 277 ? -8.293 12.194 15.325 1.00 97.31 277 MET A C 1
ATOM 2177 O O . MET A 1 277 ? -7.657 12.147 14.273 1.00 97.31 277 MET A O 1
ATOM 2181 N N . ASN A 1 278 ? -9.058 11.186 15.747 1.00 96.12 278 ASN A N 1
ATOM 2182 C CA . ASN A 1 278 ? -9.392 10.062 14.882 1.00 96.12 278 ASN A CA 1
ATOM 2183 C C . ASN A 1 278 ? -10.535 10.490 13.943 1.00 96.12 278 ASN A C 1
ATOM 2185 O O . ASN A 1 278 ? -11.614 10.818 14.435 1.00 96.12 278 ASN A O 1
ATOM 2189 N N . PRO A 1 279 ? -10.336 10.509 12.615 1.00 95.12 279 PRO A N 1
ATOM 2190 C CA . PRO A 1 279 ? -11.392 10.855 11.667 1.00 95.12 279 PRO A CA 1
ATOM 2191 C C . PRO A 1 279 ? -12.418 9.727 11.493 1.00 95.12 279 PRO A C 1
ATOM 2193 O O . PRO A 1 279 ? -13.435 9.933 10.833 1.00 95.12 279 PRO A O 1
ATOM 2196 N N . ILE A 1 280 ? -12.149 8.540 12.043 1.00 95.94 280 ILE A N 1
ATOM 2197 C CA . ILE A 1 280 ? -13.035 7.381 11.977 1.00 95.94 280 ILE A CA 1
ATOM 2198 C C . ILE A 1 280 ? -13.924 7.371 13.221 1.00 95.94 280 ILE A C 1
ATOM 2200 O O . ILE A 1 280 ? -13.421 7.314 14.342 1.00 95.94 280 ILE A O 1
ATOM 2204 N N . ASP A 1 281 ? -15.244 7.412 13.023 1.00 93.81 281 ASP A N 1
ATOM 2205 C CA . ASP A 1 281 ? -16.208 7.332 14.122 1.00 93.81 281 ASP A CA 1
ATOM 2206 C C . ASP A 1 281 ? -16.121 5.953 14.792 1.00 93.81 281 ASP A C 1
ATOM 2208 O O . ASP A 1 281 ? -16.329 4.910 14.157 1.00 93.81 281 ASP A O 1
ATOM 2212 N N . ALA A 1 282 ? -15.825 5.970 16.090 1.00 89.06 282 ALA A N 1
ATOM 2213 C CA . ALA A 1 282 ? -15.682 4.789 16.920 1.00 89.06 282 ALA A CA 1
ATOM 2214 C C . ALA A 1 282 ? -16.978 3.974 17.037 1.00 89.06 282 ALA A C 1
ATOM 2216 O O . ALA A 1 282 ? -16.896 2.814 17.394 1.00 89.06 282 ALA A O 1
ATOM 2217 N N . ASN A 1 283 ? -18.157 4.495 16.681 1.00 95.31 283 ASN A N 1
ATOM 2218 C CA . ASN A 1 283 ? -19.429 3.761 16.700 1.00 95.31 283 ASN A CA 1
ATOM 2219 C C . ASN A 1 283 ? -19.906 3.298 15.312 1.00 95.31 283 ASN A C 1
ATOM 2221 O O . ASN A 1 283 ? -21.107 3.184 15.053 1.00 95.31 283 ASN A O 1
ATOM 2225 N N . SER A 1 284 ? -18.971 2.945 14.432 1.00 97.12 284 SER A N 1
ATOM 2226 C CA . SER A 1 284 ? -19.255 2.607 13.032 1.00 97.12 284 SER A CA 1
ATOM 2227 C C . SER A 1 284 ? -19.293 1.110 12.724 1.00 97.12 284 SER A C 1
ATOM 2229 O O . SER A 1 284 ? -18.684 0.283 13.403 1.00 97.12 284 SER A O 1
ATOM 2231 N N . HIS A 1 285 ? -19.971 0.770 11.627 1.00 98.12 285 HIS A N 1
ATOM 2232 C CA . HIS A 1 285 ? -19.895 -0.539 10.987 1.00 98.12 285 HIS A CA 1
ATOM 2233 C C . HIS A 1 285 ? -19.493 -0.374 9.519 1.00 98.12 285 HIS A C 1
ATOM 2235 O O . HIS A 1 285 ? -20.195 0.280 8.750 1.00 98.12 285 HIS A O 1
ATOM 2241 N N . PHE A 1 286 ? -18.386 -0.997 9.129 1.00 98.31 286 PHE A N 1
ATOM 2242 C CA . PHE A 1 286 ? -17.848 -0.984 7.775 1.00 98.31 286 PHE A CA 1
ATOM 2243 C C . PHE A 1 286 ? -18.074 -2.343 7.120 1.00 98.31 286 PHE A C 1
ATOM 2245 O O . PHE A 1 286 ? -17.483 -3.356 7.509 1.00 98.31 286 PHE A O 1
ATOM 2252 N N . ALA A 1 287 ? -18.943 -2.361 6.113 1.00 98.12 287 ALA A N 1
ATOM 2253 C CA . ALA A 1 287 ? -19.250 -3.542 5.322 1.00 98.12 287 ALA A CA 1
ATOM 2254 C C . ALA A 1 287 ? -18.454 -3.522 4.010 1.00 98.12 287 ALA A C 1
ATOM 2256 O O . ALA A 1 287 ? -18.965 -3.109 2.973 1.00 98.12 287 ALA A O 1
ATOM 2257 N N . PHE A 1 288 ? -17.211 -4.000 4.072 1.00 98.62 288 PHE A N 1
ATOM 2258 C CA . PHE A 1 288 ? -16.321 -4.185 2.923 1.00 98.62 288 PHE A CA 1
ATOM 2259 C C . PHE A 1 288 ? -16.720 -5.424 2.107 1.00 98.62 288 PHE A C 1
ATOM 2261 O O . PHE A 1 288 ? -16.024 -6.445 2.085 1.00 98.62 288 PHE A O 1
ATOM 2268 N N . ASN A 1 289 ? -17.904 -5.377 1.502 1.00 98.31 289 ASN A N 1
ATOM 2269 C CA . ASN A 1 289 ? -18.497 -6.496 0.776 1.00 98.31 289 ASN A CA 1
ATOM 2270 C C . ASN A 1 289 ? -17.710 -6.858 -0.491 1.00 98.31 289 ASN A C 1
ATOM 2272 O O . ASN A 1 289 ? -17.724 -8.022 -0.893 1.00 98.31 289 ASN A O 1
ATOM 2276 N N . LEU A 1 290 ? -16.998 -5.905 -1.095 1.00 98.31 290 LEU A N 1
ATOM 2277 C CA . LEU A 1 290 ? -16.198 -6.142 -2.301 1.00 98.31 290 LEU A CA 1
ATOM 2278 C C . LEU A 1 290 ? -14.866 -6.856 -2.006 1.00 98.31 290 LEU A C 1
ATOM 2280 O O . LEU A 1 290 ? -14.305 -7.474 -2.905 1.00 98.31 290 LEU A O 1
ATOM 2284 N N . MET A 1 291 ? -14.429 -6.906 -0.740 1.00 98.56 291 MET A N 1
ATOM 2285 C CA . MET A 1 291 ? -13.378 -7.823 -0.264 1.00 98.56 291 MET A CA 1
ATOM 2286 C C . MET A 1 291 ? -13.857 -8.847 0.779 1.00 98.56 291 MET A C 1
ATOM 2288 O O . MET A 1 291 ? -13.043 -9.470 1.468 1.00 98.56 291 MET A O 1
ATOM 2292 N N . ASP A 1 292 ? -15.172 -9.051 0.902 1.00 98.50 292 ASP A N 1
ATOM 2293 C CA . ASP A 1 292 ? -15.816 -9.982 1.839 1.00 98.50 292 ASP A CA 1
ATOM 2294 C C . ASP A 1 292 ? -15.337 -9.840 3.299 1.00 98.50 292 ASP A C 1
ATOM 2296 O O . ASP A 1 292 ? -15.216 -10.818 4.042 1.00 98.50 292 ASP A O 1
ATOM 2300 N N . LYS A 1 293 ? -15.074 -8.611 3.749 1.00 98.56 293 LYS A N 1
ATOM 2301 C CA . LYS A 1 293 ? -14.707 -8.305 5.138 1.00 98.56 293 LYS A CA 1
ATOM 2302 C C . LYS A 1 293 ? -15.766 -7.448 5.815 1.00 98.56 293 LYS A C 1
ATOM 2304 O O . LYS A 1 293 ? -16.594 -6.807 5.169 1.00 98.56 293 LYS A O 1
ATOM 2309 N N . SER A 1 294 ? -15.772 -7.471 7.138 1.00 98.38 294 SER A N 1
ATOM 2310 C CA . SER A 1 294 ? -16.585 -6.556 7.932 1.00 98.38 294 SER A CA 1
ATOM 2311 C C . SER A 1 294 ? -15.801 -6.121 9.150 1.00 98.38 294 SER A C 1
ATOM 2313 O O . SER A 1 294 ? -15.119 -6.942 9.764 1.00 98.38 294 SER A O 1
ATOM 2315 N N . VAL A 1 295 ? -15.919 -4.845 9.495 1.00 98.75 295 VAL A N 1
ATOM 2316 C CA . VAL A 1 295 ? -15.333 -4.279 10.705 1.00 98.75 295 VAL A CA 1
ATOM 2317 C C . VAL A 1 295 ? -16.409 -3.534 11.468 1.00 98.75 295 VAL A C 1
ATOM 2319 O O . VAL A 1 295 ? -17.157 -2.741 10.908 1.00 98.75 295 VAL A O 1
ATOM 2322 N N . HIS A 1 296 ? -16.489 -3.799 12.760 1.00 98.56 296 HIS A N 1
ATOM 2323 C CA . HIS A 1 296 ? -17.390 -3.136 13.680 1.00 98.56 296 HIS A CA 1
ATOM 2324 C C . HIS A 1 296 ? -16.559 -2.475 14.767 1.00 98.56 296 HIS A C 1
ATOM 2326 O O . HIS A 1 296 ? -15.819 -3.162 15.467 1.00 98.56 296 HIS A O 1
ATOM 2332 N N . LEU A 1 297 ? -16.666 -1.158 14.887 1.00 98.38 297 LEU A N 1
ATOM 2333 C CA . LEU A 1 297 ? -15.911 -0.372 15.853 1.00 98.38 297 LEU A CA 1
ATOM 2334 C C . LEU A 1 297 ? -16.810 0.005 17.029 1.00 98.38 297 LEU A C 1
ATOM 2336 O O . LEU A 1 297 ? -18.006 0.264 16.853 1.00 98.38 297 LEU A O 1
ATOM 2340 N N . ARG A 1 298 ? -16.222 0.027 18.221 1.00 97.50 298 ARG A N 1
ATOM 2341 C CA . ARG A 1 298 ? -16.712 0.654 19.450 1.00 97.50 298 ARG A CA 1
ATOM 2342 C C . ARG A 1 298 ? -15.550 1.370 20.132 1.00 97.50 298 ARG A C 1
ATOM 2344 O O . ARG A 1 298 ? -14.387 1.134 19.802 1.00 97.50 298 ARG A O 1
ATOM 2351 N N . ASP A 1 299 ? -15.876 2.235 21.087 1.00 93.19 299 ASP A N 1
ATOM 2352 C CA . ASP A 1 299 ? -14.876 2.984 21.857 1.00 93.19 299 ASP A CA 1
ATOM 2353 C C . ASP A 1 299 ? -13.874 2.048 22.555 1.00 93.19 299 ASP A C 1
ATOM 2355 O O . ASP A 1 299 ? -12.689 2.348 22.631 1.00 93.19 299 ASP A O 1
ATOM 2359 N N . ASP A 1 300 ? -14.340 0.889 23.023 1.00 96.69 300 ASP A N 1
ATOM 2360 C CA . ASP A 1 300 ? -13.586 -0.064 23.838 1.00 96.69 300 ASP A CA 1
ATOM 2361 C C . ASP A 1 300 ? -13.151 -1.338 23.093 1.00 96.69 300 ASP A C 1
ATOM 2363 O O . ASP A 1 300 ? -12.359 -2.118 23.630 1.00 96.69 300 ASP A O 1
ATOM 2367 N N . TYR A 1 301 ? -13.637 -1.572 21.869 1.00 98.06 301 TYR A N 1
ATOM 2368 C CA . TYR A 1 301 ? -13.184 -2.692 21.040 1.00 98.06 301 TYR A CA 1
ATOM 2369 C C . TYR A 1 301 ? -13.412 -2.489 19.537 1.00 98.06 301 TYR A C 1
ATOM 2371 O O . TYR A 1 301 ? -14.296 -1.755 19.104 1.00 98.06 301 TYR A O 1
ATOM 2379 N N . ALA A 1 302 ? -12.693 -3.258 18.723 1.00 98.50 302 ALA A N 1
ATOM 2380 C CA . ALA A 1 302 ? -13.044 -3.533 17.338 1.00 98.50 302 ALA A CA 1
ATOM 2381 C C . ALA A 1 302 ? -13.267 -5.030 17.119 1.00 98.50 302 ALA A C 1
ATOM 2383 O O . ALA A 1 302 ? -12.499 -5.871 17.579 1.00 98.50 302 ALA A O 1
ATOM 2384 N N . PHE A 1 303 ? -14.310 -5.371 16.371 1.00 98.50 303 PHE A N 1
ATOM 2385 C CA . PHE A 1 303 ? -14.591 -6.728 15.923 1.00 98.50 303 PHE A CA 1
ATOM 2386 C C . PHE A 1 303 ? -14.441 -6.794 14.408 1.00 98.50 303 PHE A C 1
ATOM 2388 O O . PHE A 1 303 ? -15.077 -6.024 13.688 1.00 98.50 303 PHE A O 1
ATOM 2395 N N . SER A 1 304 ? -13.641 -7.732 13.911 1.00 98.31 304 SER A N 1
ATOM 2396 C CA . SER A 1 304 ? -13.488 -7.961 12.477 1.00 98.31 304 SER A CA 1
ATOM 2397 C C . SER A 1 304 ? -13.877 -9.385 12.096 1.00 98.31 304 SER A C 1
ATOM 2399 O O . SER A 1 304 ? -13.680 -10.329 12.860 1.00 98.31 304 SER A O 1
ATOM 2401 N N . LEU A 1 305 ? -14.465 -9.535 10.909 1.00 98.06 305 LEU A N 1
ATOM 2402 C CA . LEU A 1 305 ? -14.922 -10.812 10.369 1.00 98.06 305 LEU A CA 1
ATOM 2403 C C . LEU A 1 305 ? -14.336 -11.030 8.975 1.00 98.06 305 LEU A C 1
ATOM 2405 O O . LEU A 1 305 ? -14.577 -10.238 8.058 1.00 98.06 305 LEU A O 1
ATOM 2409 N N . ALA A 1 306 ? -13.613 -12.136 8.810 1.00 97.31 306 ALA A N 1
ATOM 2410 C CA . ALA A 1 306 ? -13.086 -12.578 7.531 1.00 97.31 306 ALA A CA 1
ATOM 2411 C C . ALA A 1 306 ? -14.017 -13.600 6.880 1.00 97.31 306 ALA A C 1
ATOM 2413 O O . ALA A 1 306 ? -14.161 -14.734 7.339 1.00 97.31 306 ALA A O 1
ATOM 2414 N N . ARG A 1 307 ? -14.641 -13.188 5.776 1.00 96.50 307 ARG A N 1
ATOM 2415 C CA . ARG A 1 307 ? -15.421 -14.059 4.899 1.00 96.50 307 ARG A CA 1
ATOM 2416 C C . ARG A 1 307 ? -14.705 -14.195 3.556 1.00 96.50 307 ARG A C 1
ATOM 2418 O O . ARG A 1 307 ? -13.703 -13.522 3.282 1.00 96.50 307 ARG A O 1
ATOM 2425 N N . SER A 1 308 ? -15.254 -15.075 2.739 1.00 97.00 308 SER A N 1
ATOM 2426 C CA . SER A 1 308 ? -14.846 -15.351 1.370 1.00 97.00 308 SER A CA 1
ATOM 2427 C C . SER A 1 308 ? -16.079 -15.690 0.538 1.00 97.00 308 SER A C 1
ATOM 2429 O O . SER A 1 308 ? -17.161 -15.959 1.073 1.00 97.00 308 SER A O 1
ATOM 2431 N N . SER A 1 309 ? -15.919 -15.676 -0.777 1.00 97.38 309 SER A N 1
ATOM 2432 C CA . SER A 1 309 ? -16.971 -16.034 -1.723 1.00 97.38 309 SER A CA 1
ATOM 2433 C C . SER A 1 309 ? -16.348 -16.528 -3.025 1.00 97.38 309 SER A C 1
ATOM 2435 O O . SER A 1 309 ? -15.146 -16.763 -3.108 1.00 97.38 309 SER A O 1
ATOM 2437 N N . THR A 1 310 ? -17.149 -16.659 -4.081 1.00 96.50 310 THR A N 1
ATOM 2438 C CA . THR A 1 310 ? -16.629 -16.914 -5.431 1.00 96.50 310 THR A CA 1
ATOM 2439 C C . THR A 1 310 ? -15.791 -15.756 -5.985 1.00 96.50 310 THR A C 1
ATOM 2441 O O . THR A 1 310 ? -15.139 -15.940 -7.006 1.00 96.50 310 THR A O 1
ATOM 2444 N N . ARG A 1 311 ? -15.818 -14.573 -5.350 1.00 95.94 311 ARG A N 1
ATOM 2445 C CA . ARG A 1 311 ? -15.065 -13.376 -5.768 1.00 95.94 311 ARG A CA 1
ATOM 2446 C C . ARG A 1 311 ? -13.765 -13.180 -4.989 1.00 95.94 311 ARG A C 1
ATOM 2448 O O . ARG A 1 311 ? -12.814 -12.624 -5.522 1.00 95.94 311 ARG A O 1
ATOM 2455 N N . VAL A 1 312 ? -13.734 -13.610 -3.727 1.00 98.00 312 VAL A N 1
ATOM 2456 C CA . VAL A 1 312 ? -12.640 -13.319 -2.792 1.00 98.00 312 VAL A CA 1
ATOM 2457 C C . VAL A 1 312 ? -12.103 -14.615 -2.213 1.00 98.00 312 VAL A C 1
ATOM 2459 O O . VAL A 1 312 ? -12.863 -15.423 -1.675 1.00 98.00 312 VAL A O 1
ATOM 2462 N N . SER A 1 313 ? -10.786 -14.792 -2.288 1.00 96.81 313 SER A N 1
ATOM 2463 C CA . SER A 1 313 ? -10.112 -15.985 -1.790 1.00 96.81 313 SER A CA 1
ATOM 2464 C C . SER A 1 313 ? -10.280 -16.153 -0.278 1.00 96.81 313 SER A C 1
ATOM 2466 O O . SER A 1 313 ? -10.304 -15.188 0.491 1.00 96.81 313 SER A O 1
ATOM 2468 N N . LYS A 1 314 ? -10.335 -17.415 0.155 1.00 94.94 314 LYS A N 1
ATOM 2469 C CA . LYS A 1 314 ? -10.349 -17.812 1.569 1.00 94.94 314 LYS A CA 1
ATOM 2470 C C . LYS A 1 314 ? -9.063 -17.427 2.291 1.00 94.94 314 LYS A C 1
ATOM 2472 O O . LYS A 1 314 ? -9.099 -16.963 3.423 1.00 94.94 314 LYS A O 1
ATOM 2477 N N . TYR A 1 315 ? -7.930 -17.662 1.648 1.00 95.31 315 TYR A N 1
ATOM 2478 C CA . TYR A 1 315 ? -6.601 -17.357 2.156 1.00 95.31 315 TYR A CA 1
ATOM 2479 C C . TYR A 1 315 ? -5.629 -17.333 0.977 1.00 95.31 315 TYR A C 1
ATOM 2481 O O . TYR A 1 315 ? -5.970 -17.739 -0.136 1.00 95.31 315 TYR A O 1
ATOM 2489 N N . GLU A 1 316 ? -4.405 -16.883 1.214 1.00 97.12 316 GLU A N 1
ATOM 2490 C CA . GLU A 1 316 ? -3.340 -17.002 0.227 1.00 97.12 316 GLU A CA 1
ATOM 2491 C C . GLU A 1 316 ? -2.180 -17.807 0.802 1.00 97.12 316 GLU A C 1
ATOM 2493 O O . GLU A 1 316 ? -1.670 -17.480 1.874 1.00 97.12 316 GLU A O 1
ATOM 2498 N N . TYR A 1 317 ? -1.759 -18.828 0.056 1.00 95.31 317 TYR A N 1
ATOM 2499 C CA . TYR A 1 317 ? -0.471 -19.494 0.199 1.00 95.31 317 TYR A CA 1
ATOM 2500 C C . TYR A 1 317 ? 0.326 -19.245 -1.077 1.00 95.31 317 TYR A C 1
ATOM 2502 O O . TYR A 1 317 ? -0.099 -19.620 -2.171 1.00 95.31 317 TYR A O 1
ATOM 2510 N N . MET A 1 318 ? 1.485 -18.612 -0.937 1.00 91.56 318 MET A N 1
ATOM 2511 C CA . MET A 1 318 ? 2.387 -18.354 -2.052 1.00 91.56 318 MET A CA 1
ATOM 2512 C C . MET A 1 318 ? 3.806 -18.145 -1.528 1.00 91.56 318 MET A C 1
ATOM 2514 O O . MET A 1 318 ? 3.994 -17.674 -0.408 1.00 91.56 318 MET A O 1
ATOM 2518 N N . SER A 1 319 ? 4.812 -18.489 -2.337 1.00 89.62 319 SER A N 1
ATOM 2519 C CA . SER A 1 319 ? 6.232 -18.254 -2.023 1.00 89.62 319 SER A CA 1
ATOM 2520 C C . SER A 1 319 ? 6.697 -18.869 -0.693 1.00 89.62 319 SER A C 1
ATOM 2522 O O . SER A 1 319 ? 7.626 -18.365 -0.071 1.00 89.62 319 SER A O 1
ATOM 2524 N N . GLY A 1 320 ? 6.055 -19.956 -0.247 1.00 92.31 320 GLY A N 1
ATOM 2525 C CA . GLY A 1 320 ? 6.369 -20.613 1.026 1.00 92.31 320 GLY A CA 1
ATOM 2526 C C . GLY A 1 320 ? 5.808 -19.917 2.274 1.00 92.31 320 GLY A C 1
ATOM 2527 O O . GLY A 1 320 ? 6.133 -20.333 3.381 1.00 92.31 320 GLY A O 1
ATOM 2528 N N . GLU A 1 321 ? 4.964 -18.894 2.121 1.00 94.62 321 GLU A N 1
ATOM 2529 C CA . GLU A 1 321 ? 4.360 -18.141 3.229 1.00 94.62 321 GLU A CA 1
ATOM 2530 C C . GLU A 1 321 ? 2.926 -18.619 3.529 1.00 94.62 321 GLU A C 1
ATOM 2532 O O . GLU A 1 321 ? 2.223 -19.077 2.630 1.00 94.62 321 GLU A O 1
ATOM 2537 N N . ASN A 1 322 ? 2.477 -18.474 4.784 1.00 94.81 322 ASN A N 1
ATOM 2538 C CA . ASN A 1 322 ? 1.113 -18.778 5.250 1.00 94.81 322 ASN A CA 1
ATOM 2539 C C . ASN A 1 322 ? 0.637 -20.233 5.020 1.00 94.81 322 ASN A C 1
ATOM 2541 O O . ASN A 1 322 ? -0.471 -20.495 4.556 1.00 94.81 322 ASN A O 1
ATOM 2545 N N . LEU A 1 323 ? 1.489 -21.202 5.374 1.00 94.06 323 LEU A N 1
ATOM 2546 C CA . LEU A 1 323 ? 1.348 -22.629 5.034 1.00 94.06 323 LEU A CA 1
ATOM 2547 C C . LEU A 1 323 ? 0.057 -23.326 5.508 1.00 94.06 323 LEU A C 1
ATOM 2549 O O . LEU A 1 323 ? -0.326 -24.342 4.928 1.00 94.06 323 LEU A O 1
ATOM 2553 N N . ARG A 1 324 ? -0.556 -22.866 6.604 1.00 91.00 324 ARG A N 1
ATOM 2554 C CA . ARG A 1 324 ? -1.565 -23.643 7.354 1.00 91.00 324 ARG A 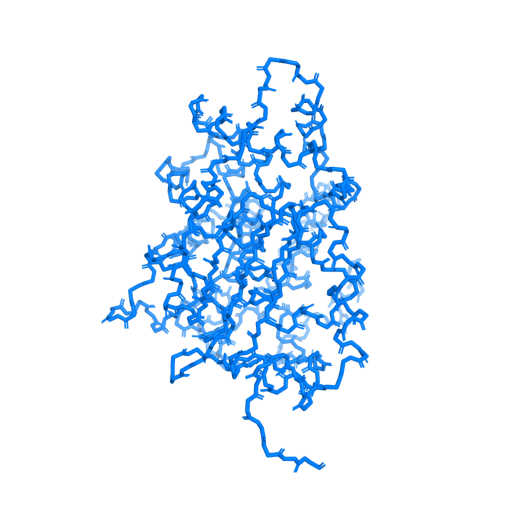CA 1
ATOM 2555 C C . ARG A 1 324 ? -2.884 -22.919 7.591 1.00 91.00 324 ARG A C 1
ATOM 2557 O O . ARG A 1 324 ? -3.782 -23.473 8.211 1.00 91.00 324 ARG A O 1
ATOM 2564 N N . SER A 1 325 ? -3.043 -21.703 7.090 1.00 86.75 325 SER A N 1
ATOM 2565 C CA . SER A 1 325 ? -4.171 -20.848 7.462 1.00 86.75 325 SER A CA 1
ATOM 2566 C C . SER A 1 325 ? -5.413 -21.054 6.582 1.00 86.75 325 SER A C 1
ATOM 2568 O O . SER A 1 325 ? -6.041 -20.098 6.135 1.00 86.75 325 SER A O 1
ATOM 2570 N N . TRP A 1 326 ? -5.778 -22.317 6.343 1.00 92.00 326 TRP A N 1
ATOM 2571 C CA . TRP A 1 326 ? -6.787 -22.735 5.358 1.00 92.00 326 TRP A CA 1
ATOM 2572 C C . TRP A 1 326 ? -8.177 -22.128 5.582 1.00 92.00 326 TRP A C 1
ATOM 2574 O O . TRP A 1 326 ? -8.904 -21.878 4.622 1.00 92.00 326 TRP A O 1
ATOM 2584 N N . PHE A 1 327 ? -8.533 -21.875 6.843 1.00 94.44 327 PHE A N 1
ATOM 2585 C CA . PHE A 1 327 ? -9.869 -21.437 7.253 1.00 94.44 327 PHE A CA 1
ATOM 2586 C C . PHE A 1 327 ? -9.948 -19.937 7.600 1.00 94.44 327 PHE A C 1
ATOM 2588 O O . PHE A 1 327 ? -10.937 -19.499 8.182 1.00 94.44 327 PHE A O 1
ATOM 2595 N N . GLN A 1 328 ? -8.937 -19.126 7.247 1.00 93.44 328 GLN A N 1
ATOM 2596 C CA . GLN A 1 328 ? -8.928 -17.677 7.526 1.00 93.44 328 GLN A CA 1
ATOM 2597 C C . GLN A 1 328 ? -10.175 -16.954 7.001 1.00 93.44 328 GLN A C 1
ATOM 2599 O O . GLN A 1 328 ? -10.750 -16.132 7.702 1.00 93.44 328 GLN A O 1
ATOM 2604 N N . GLY A 1 329 ? -10.610 -17.267 5.782 1.00 95.06 329 GLY A N 1
ATOM 2605 C CA . GLY A 1 329 ? -11.790 -16.674 5.149 1.00 95.06 329 GLY A CA 1
ATOM 2606 C C . GLY A 1 329 ? -13.084 -17.458 5.356 1.00 95.06 329 GLY A C 1
ATOM 2607 O O . GLY A 1 329 ? -14.077 -17.147 4.698 1.00 95.06 329 GLY A O 1
ATOM 2608 N N . ASP A 1 330 ? -13.097 -18.460 6.240 1.00 95.31 330 ASP A N 1
ATOM 2609 C CA . ASP A 1 330 ? -14.264 -19.316 6.510 1.00 95.31 330 ASP A CA 1
ATOM 2610 C C . ASP A 1 330 ? -15.084 -18.809 7.713 1.00 95.31 330 ASP A C 1
ATOM 2612 O O . ASP A 1 330 ? -15.667 -19.580 8.476 1.00 95.31 330 ASP A O 1
ATOM 2616 N N . GLY A 1 331 ? -15.138 -17.484 7.886 1.00 95.31 331 GLY A N 1
ATOM 2617 C CA . GLY A 1 331 ? -15.864 -16.826 8.973 1.00 95.31 331 GLY A CA 1
ATOM 2618 C C . GLY A 1 331 ? -15.038 -16.621 10.242 1.00 95.31 331 GLY A C 1
ATOM 2619 O O . GLY A 1 331 ? -15.629 -16.404 11.303 1.00 95.31 331 GLY A O 1
ATOM 2620 N N . ALA A 1 332 ? -13.704 -16.687 10.150 1.00 95.81 332 ALA A N 1
ATOM 2621 C CA . ALA A 1 332 ? -12.833 -16.385 11.279 1.00 95.81 332 ALA A CA 1
ATOM 2622 C C . ALA A 1 332 ? -13.040 -14.935 11.739 1.00 95.81 332 ALA A C 1
ATOM 2624 O O . ALA A 1 332 ? -13.189 -14.025 10.916 1.00 95.81 332 ALA A O 1
ATOM 2625 N N . TYR A 1 333 ? -13.048 -14.717 13.053 1.00 95.94 333 TYR A N 1
ATOM 2626 C CA . TYR A 1 333 ? -13.172 -13.380 13.629 1.00 95.94 333 TYR A CA 1
ATOM 2627 C C . TYR A 1 333 ? -11.986 -13.021 14.518 1.00 95.94 333 TYR A C 1
ATOM 2629 O O . TYR A 1 333 ? -11.308 -13.895 15.060 1.00 95.94 333 TYR A O 1
ATOM 2637 N N . TYR A 1 334 ? -11.801 -11.717 14.701 1.00 97.69 334 TYR A N 1
ATOM 2638 C CA . TYR A 1 334 ? -10.804 -11.130 15.587 1.00 97.69 334 TYR A CA 1
ATOM 2639 C C . TYR A 1 334 ? -11.477 -10.048 16.440 1.00 97.69 334 TYR A C 1
ATOM 2641 O O . TYR A 1 334 ? -12.364 -9.337 15.963 1.00 97.69 334 TYR A O 1
ATOM 2649 N N . LEU A 1 335 ? -11.095 -9.963 17.712 1.00 98.06 335 LEU A N 1
ATOM 2650 C CA . LEU A 1 335 ? -11.572 -8.992 18.688 1.00 98.06 335 LEU A CA 1
ATOM 2651 C C . LEU A 1 335 ? -10.362 -8.240 19.245 1.00 98.06 335 LEU A C 1
ATOM 2653 O O . LEU A 1 335 ? -9.573 -8.799 19.998 1.00 98.06 335 LEU A O 1
ATOM 2657 N N . TYR A 1 336 ? -10.245 -6.974 18.874 1.00 98.31 336 TYR A N 1
ATOM 2658 C CA . TYR A 1 336 ? -9.209 -6.063 19.339 1.00 98.31 336 TYR A CA 1
ATOM 2659 C C . TYR A 1 336 ? -9.791 -5.237 20.480 1.00 98.31 336 TYR A C 1
ATOM 2661 O O . TYR A 1 336 ? -10.844 -4.632 20.304 1.00 98.31 336 TYR A O 1
ATOM 2669 N N . GLN A 1 337 ? -9.161 -5.233 21.649 1.00 98.00 337 GLN A N 1
ATOM 2670 C CA . GLN A 1 337 ? -9.655 -4.498 22.820 1.00 98.00 337 GLN A CA 1
ATOM 2671 C C . GLN A 1 337 ? -8.838 -3.226 23.032 1.00 98.00 337 GLN A C 1
ATOM 2673 O O . GLN A 1 337 ? -7.620 -3.267 22.874 1.00 98.00 337 GLN A O 1
ATOM 2678 N N . SER A 1 338 ? -9.491 -2.119 23.387 1.00 97.19 338 SER A N 1
ATOM 2679 C CA . SER A 1 338 ? -8.809 -0.845 23.640 1.00 97.19 338 SER A CA 1
ATOM 2680 C C . SER A 1 338 ? -7.803 -0.966 24.784 1.00 97.19 338 SER A C 1
ATOM 2682 O O . SER A 1 338 ? -8.077 -1.609 25.802 1.00 97.19 338 SER A O 1
ATOM 2684 N N . GLY A 1 339 ? -6.633 -0.348 24.615 1.00 96.06 339 GLY A N 1
ATOM 2685 C CA . GLY A 1 339 ? -5.574 -0.311 25.625 1.00 96.06 339 GLY A CA 1
ATOM 2686 C C . GLY A 1 339 ? -4.827 -1.633 25.817 1.00 96.06 339 GLY A C 1
ATOM 2687 O O . GLY A 1 339 ? -4.045 -1.754 26.758 1.00 96.06 339 GLY A O 1
ATOM 2688 N N . VAL A 1 340 ? -5.063 -2.621 24.952 1.00 96.75 340 VAL A N 1
ATOM 2689 C CA . VAL A 1 340 ? -4.289 -3.866 24.898 1.00 96.75 340 VAL A CA 1
ATOM 2690 C C . VAL A 1 340 ? -3.238 -3.742 23.801 1.00 96.75 340 VAL A C 1
ATOM 2692 O O . VAL A 1 340 ? -3.542 -3.305 22.689 1.00 96.75 340 VAL A O 1
ATOM 2695 N N . ASP A 1 341 ? -2.007 -4.166 24.086 1.00 96.56 341 ASP A N 1
ATOM 2696 C CA . ASP A 1 341 ? -1.019 -4.381 23.033 1.00 96.56 341 ASP A CA 1
ATOM 2697 C C . ASP A 1 341 ? -1.492 -5.557 22.169 1.00 96.56 341 ASP A C 1
ATOM 2699 O O . ASP A 1 341 ? -1.503 -6.717 22.582 1.00 96.56 341 ASP A O 1
ATOM 2703 N N . GLN A 1 342 ? -1.925 -5.258 20.946 1.00 97.19 342 GLN A N 1
ATOM 2704 C CA . GLN A 1 342 ? -2.496 -6.276 20.068 1.00 97.19 342 GLN A CA 1
ATOM 2705 C C . GLN A 1 342 ? -1.450 -7.302 19.600 1.00 97.19 342 GLN A C 1
ATOM 2707 O O . GLN A 1 342 ? -1.835 -8.354 19.093 1.00 97.19 342 GLN A O 1
ATOM 2712 N N . THR A 1 343 ? -0.146 -7.038 19.759 1.00 95.38 343 THR A N 1
ATOM 2713 C CA . THR A 1 343 ? 0.913 -8.022 19.474 1.00 95.38 343 THR A CA 1
ATOM 2714 C C . THR A 1 343 ? 0.983 -9.137 20.516 1.00 95.38 343 THR A C 1
ATOM 2716 O O . THR A 1 343 ? 1.436 -10.228 20.185 1.00 95.38 343 THR A O 1
ATOM 2719 N N . ASP A 1 344 ? 0.443 -8.921 21.720 1.00 94.44 344 ASP A N 1
ATOM 2720 C CA . ASP A 1 344 ? 0.305 -9.974 22.736 1.00 94.44 344 ASP A CA 1
ATOM 2721 C C . ASP A 1 344 ? -0.846 -10.950 22.419 1.00 94.44 344 ASP A C 1
ATOM 2723 O O . ASP A 1 344 ? -0.918 -12.047 22.976 1.00 94.44 344 ASP A O 1
ATOM 2727 N N . VAL A 1 345 ? -1.769 -10.555 21.533 1.00 94.81 345 VAL A N 1
ATOM 2728 C CA . VAL A 1 345 ? -2.975 -11.328 21.178 1.00 94.81 345 VAL A CA 1
ATOM 2729 C C . VAL A 1 345 ? -2.889 -11.901 19.761 1.00 94.81 345 VAL A C 1
ATOM 2731 O O . VAL A 1 345 ? -3.326 -13.028 19.514 1.00 94.81 345 VAL A O 1
ATOM 2734 N N . TYR A 1 346 ? -2.342 -11.128 18.824 1.00 95.44 346 TYR A N 1
ATOM 2735 C CA . TYR A 1 346 ? -2.318 -11.406 17.389 1.00 95.44 346 TYR A CA 1
ATOM 2736 C C . TYR A 1 346 ? -0.914 -11.256 16.789 1.00 95.44 346 TYR A C 1
ATOM 2738 O O . TYR A 1 346 ? 0.067 -10.985 17.472 1.00 95.44 346 TYR A O 1
ATOM 2746 N N . GLY A 1 347 ? -0.804 -11.443 15.473 1.00 93.00 347 GLY A N 1
ATOM 2747 C CA . GLY A 1 347 ? 0.467 -11.432 14.755 1.00 93.00 347 GLY A CA 1
ATOM 2748 C C . GLY A 1 347 ? 1.101 -12.818 14.655 1.00 93.00 347 GLY A C 1
ATOM 2749 O O . GLY A 1 347 ? 0.416 -13.844 14.690 1.00 93.00 347 GLY A O 1
ATOM 2750 N N . ILE A 1 348 ? 2.423 -12.852 14.473 1.00 92.00 348 ILE A N 1
ATOM 2751 C CA . ILE A 1 348 ? 3.128 -14.087 14.112 1.00 92.00 348 ILE A CA 1
ATOM 2752 C C . ILE A 1 348 ? 3.012 -15.171 15.177 1.00 92.00 348 ILE A C 1
ATOM 2754 O O . ILE A 1 348 ? 2.802 -16.328 14.827 1.00 92.00 348 ILE A O 1
ATOM 2758 N N . ASP A 1 349 ? 3.095 -14.813 16.456 1.00 92.62 349 ASP A N 1
ATOM 2759 C CA . ASP A 1 349 ? 3.073 -15.792 17.542 1.00 92.62 349 ASP A CA 1
ATOM 2760 C C . ASP A 1 349 ? 1.704 -16.468 17.633 1.00 92.62 349 ASP A C 1
ATOM 2762 O O . ASP A 1 349 ? 1.624 -17.691 17.783 1.00 92.62 349 ASP A O 1
ATOM 2766 N N . PHE A 1 350 ? 0.626 -15.711 17.407 1.00 94.12 350 PHE A N 1
ATOM 2767 C CA . PHE A 1 350 ? -0.714 -16.268 17.245 1.00 94.12 350 PHE A CA 1
ATOM 2768 C C . PHE A 1 350 ? -0.765 -17.248 16.066 1.00 94.12 350 PHE A C 1
ATOM 2770 O O . PHE A 1 350 ? -1.114 -18.412 16.250 1.00 94.12 350 PHE A O 1
ATOM 2777 N N . PHE A 1 351 ? -0.369 -16.828 14.860 1.00 93.38 351 PHE A N 1
ATOM 2778 C CA . PHE A 1 351 ? -0.447 -17.696 13.675 1.00 93.38 351 PHE A CA 1
ATOM 2779 C C . PHE A 1 351 ? 0.545 -18.862 13.681 1.00 93.38 351 PHE A C 1
ATOM 2781 O O . PHE A 1 351 ? 0.340 -19.825 12.950 1.00 93.38 351 PHE A O 1
ATOM 2788 N N . ALA A 1 352 ? 1.606 -18.807 14.484 1.00 92.75 352 ALA A N 1
ATOM 2789 C CA . ALA A 1 352 ? 2.555 -19.901 14.642 1.00 92.75 352 ALA A CA 1
ATOM 2790 C C . ALA A 1 352 ? 2.065 -20.975 15.627 1.00 92.75 352 ALA A C 1
ATOM 2792 O O . ALA A 1 352 ? 2.509 -22.123 15.541 1.00 92.75 352 ALA A O 1
ATOM 2793 N N . THR A 1 353 ? 1.180 -20.616 16.563 1.00 93.56 353 THR A N 1
ATOM 2794 C CA . THR A 1 353 ? 0.794 -21.481 17.693 1.00 93.56 353 THR A CA 1
ATOM 2795 C C . THR A 1 353 ? -0.679 -21.876 17.710 1.00 93.56 353 THR A C 1
ATOM 2797 O O . THR A 1 353 ? -1.022 -22.892 18.318 1.00 93.56 353 THR A O 1
ATOM 2800 N N . VAL A 1 354 ? -1.553 -21.121 17.039 1.00 93.81 354 VAL A N 1
ATOM 2801 C CA . VAL A 1 354 ? -2.988 -21.413 16.980 1.00 93.81 354 VAL A CA 1
ATOM 2802 C C . VAL A 1 354 ? -3.254 -22.763 16.308 1.00 93.81 354 VAL A C 1
ATOM 2804 O O . VAL A 1 354 ? -2.630 -23.136 15.313 1.00 93.81 354 VAL A O 1
ATOM 2807 N N . ASP A 1 355 ? -4.236 -23.501 16.828 1.00 93.38 355 ASP A N 1
ATOM 2808 C CA . ASP A 1 355 ? -4.781 -24.663 16.129 1.00 93.38 355 ASP A CA 1
ATOM 2809 C C . ASP A 1 355 ? -5.544 -24.174 14.891 1.00 93.38 355 ASP A C 1
ATOM 2811 O O . ASP A 1 355 ? -6.682 -23.709 14.984 1.00 93.38 355 ASP A O 1
ATOM 2815 N N . HIS A 1 356 ? -4.907 -24.252 13.722 1.00 91.12 356 HIS A N 1
ATOM 2816 C CA . HIS A 1 356 ? -5.483 -23.742 12.479 1.00 91.12 356 HIS A CA 1
ATOM 2817 C C . HIS A 1 356 ? -6.796 -24.430 12.085 1.00 91.12 356 HIS A C 1
ATOM 2819 O O . HIS A 1 356 ? -7.568 -23.822 11.352 1.00 91.12 356 HIS A O 1
ATOM 2825 N N . TYR A 1 357 ? -7.096 -25.637 12.583 1.00 90.94 357 TYR A N 1
ATOM 2826 C CA . TYR A 1 357 ? -8.398 -26.286 12.367 1.00 90.94 357 TYR A CA 1
ATOM 2827 C C . TYR A 1 357 ? -9.525 -25.684 13.215 1.00 90.94 357 TYR A C 1
ATOM 2829 O O . TYR A 1 357 ? -10.698 -25.964 12.964 1.00 90.94 357 TYR A O 1
ATOM 2837 N N . LYS A 1 358 ? -9.176 -24.870 14.216 1.00 91.44 358 LYS A N 1
ATOM 2838 C CA . LYS A 1 358 ? -10.082 -24.282 15.209 1.00 91.44 358 LYS A CA 1
ATOM 2839 C C . LYS A 1 358 ? -9.911 -22.771 15.298 1.00 91.44 358 LYS A C 1
ATOM 2841 O O . LYS A 1 358 ? -9.974 -22.199 16.389 1.00 91.44 358 LYS A O 1
ATOM 2846 N N . LEU A 1 359 ? -9.705 -22.114 14.155 1.00 91.88 359 LEU A N 1
ATOM 2847 C CA . LEU A 1 359 ? -9.779 -20.658 14.117 1.00 91.88 359 LEU A CA 1
ATOM 2848 C C . LEU A 1 359 ? -11.137 -20.197 14.686 1.00 91.88 359 LEU A C 1
ATOM 2850 O O . LEU A 1 359 ? -12.155 -20.874 14.490 1.00 91.88 359 LEU A O 1
ATOM 2854 N N . PRO A 1 360 ? -11.183 -19.075 15.426 1.00 88.88 360 PRO A N 1
ATOM 2855 C CA . PRO A 1 360 ? -12.394 -18.668 16.128 1.00 88.88 360 PRO A CA 1
ATOM 2856 C C . PRO A 1 360 ? -13.623 -18.631 15.207 1.00 88.88 360 PRO A C 1
ATOM 2858 O O . PRO A 1 360 ? -13.625 -17.924 14.204 1.00 88.88 360 PRO A O 1
ATOM 2861 N N . ARG A 1 361 ? -14.680 -19.377 15.578 1.00 82.75 361 ARG A N 1
ATOM 2862 C CA . ARG A 1 361 ? -15.995 -19.465 14.896 1.00 82.75 361 ARG A CA 1
ATOM 2863 C C . ARG A 1 361 ? -16.021 -20.176 13.532 1.00 82.75 361 ARG A C 1
ATOM 2865 O O . ARG A 1 361 ? -17.101 -20.293 12.952 1.00 82.75 361 ARG A O 1
ATOM 2872 N N . THR A 1 362 ? -14.908 -20.719 13.041 1.00 84.00 362 THR A N 1
ATOM 2873 C CA . THR A 1 362 ? -14.935 -21.532 11.813 1.00 84.00 362 THR A CA 1
ATOM 2874 C C . THR A 1 362 ? -15.649 -22.860 12.064 1.00 84.00 362 THR A C 1
ATOM 2876 O O . THR A 1 362 ? -15.416 -23.507 13.084 1.00 84.00 362 THR A O 1
ATOM 2879 N N . THR A 1 363 ? -16.508 -23.287 11.135 1.00 84.06 363 THR A N 1
ATOM 2880 C CA . THR A 1 363 ? -17.111 -24.631 11.162 1.00 84.06 363 THR A CA 1
ATOM 2881 C C . THR A 1 363 ? -16.333 -25.531 10.214 1.00 84.06 363 THR A C 1
ATOM 2883 O O . THR A 1 363 ? -16.420 -25.372 8.998 1.00 84.06 363 THR A O 1
ATOM 2886 N N . THR A 1 364 ? -15.563 -26.461 10.768 1.00 83.25 364 THR A N 1
ATOM 2887 C CA . THR A 1 364 ? -14.662 -27.349 10.024 1.00 83.25 364 THR A CA 1
ATOM 2888 C C . THR A 1 364 ? -15.019 -28.812 10.293 1.00 83.25 364 THR A C 1
ATOM 2890 O O . THR A 1 364 ? -15.676 -29.138 11.284 1.00 83.25 364 THR A O 1
ATOM 2893 N N . VAL A 1 365 ? -14.626 -29.715 9.391 1.00 81.69 365 VAL A N 1
ATOM 2894 C CA . VAL A 1 365 ? -14.615 -31.150 9.710 1.00 81.69 365 VAL A CA 1
ATOM 2895 C C . VAL A 1 365 ? -13.406 -31.424 10.604 1.00 81.69 365 VAL A C 1
ATOM 2897 O O . VAL A 1 365 ? -12.327 -30.894 10.343 1.00 81.69 365 VAL A O 1
ATOM 2900 N N . ASN A 1 366 ? -13.578 -32.215 11.666 1.00 72.38 366 ASN A N 1
ATOM 2901 C CA . ASN A 1 366 ? -12.452 -32.603 12.518 1.00 72.38 366 ASN A CA 1
ATOM 2902 C C . ASN A 1 366 ? -11.412 -33.355 11.673 1.00 72.38 366 ASN A C 1
ATOM 2904 O O . ASN A 1 366 ? -11.778 -34.303 10.973 1.00 72.38 366 ASN A O 1
ATOM 2908 N N . ALA A 1 367 ? -10.152 -32.921 11.744 1.00 58.16 367 ALA A N 1
ATOM 2909 C CA . ALA A 1 367 ? -9.004 -33.654 11.215 1.00 58.16 367 ALA A CA 1
ATOM 2910 C C . ALA A 1 367 ? -8.494 -34.686 12.223 1.00 58.16 367 ALA A C 1
ATOM 2912 O O . ALA A 1 367 ? -8.516 -34.378 13.440 1.00 58.16 367 ALA A O 1
#

Sequence (367 aa):
MSWIHDKYLKDTDSGYYGNWYSREIGVPMNLTKILFILRDEIEPEFITDSITMMDAYIRGDEQLGSPLIGDVNLDARQHTGANLTDITFNRIIQGAITGDVKRVDKAVKDMMTVFNTIDPNDLQHGVTDGFYEDGSFIQHSTVAYTGSYGKVLLGRIAQLVTVLNNTQWQDDTLMNTVEEWVYRGFGPVMYEGYMMEIVKGRAVSRTGTGYADGAGVVEALVQLSLGMNDASKSKMQSYVKYLITIPEFKVNTNSFVSVSNIFAYEHIKQDGSIIGMNPIDANSHFAFNLMDKSVHLRDDYAFSLARSSTRVSKYEYMSGENLRSWFQGDGAYYLYQSGVDQTDVYGIDFFATVDHYKLPRTTTVNA

Foldseek 3Di:
DVVCCVPPQVPLLVADDDDLCCLQFVVLLVVLVVCLVCVVVDDPVVLVSSLQSNQSSQAQPHDPPDPPGRDDDLLGLQCDQLSVLRNLLSQLSSCVSVVNVVSNVVSLVSLCVQLDADDPVDGDSLDPAHAHPLLFGDDPQFAQACLHSVLSRLQSVLVVQVVCPPHPSHDQVSLVSSLCNVQRHQLLQQDLLFGHPQRHFLCLQPPQHTLNSSLSSLLSLLSSLVNDDPVSNLVSLLQSLQSVPRPLSPRDCVPRPDPVSVVSSVCSNPDPVRHHDRPHDQQDWRCSVQNQKIWGGHPFKIKIWAAHDPRHDQGDDDPNTPVQQNRNRQGAMDMGGGPDNCVVVGGNVCSVPDPSQCRPPHDHDDD